Protein AF-A0A4D9DJU9-F1 (afdb_monomer)

Solvent-accessible surface area (backbone atoms only — not comparable to full-atom values): 11205 Å² total; per-residue (Å²): 142,85,92,83,80,82,88,59,65,76,76,68,32,67,35,43,52,50,15,54,50,28,48,55,46,19,74,72,62,80,59,44,66,71,37,47,52,51,16,52,54,25,29,60,75,48,75,50,74,43,65,67,55,16,52,48,27,45,71,71,69,39,53,67,63,12,46,53,27,22,52,50,34,30,68,77,34,71,91,49,64,74,40,51,54,60,42,51,54,50,50,52,50,60,63,47,47,68,60,39,50,82,40,51,53,78,50,52,68,70,59,45,51,53,58,43,68,66,64,53,74,78,76,47,48,49,48,61,71,52,64,28,56,50,99,85,69,47,73,46,71,43,43,85,45,58,77,84,74,60,62,93,73,89,61,82,53,55,40,74,73,65,43,79,57,40,73,52,78,60,99,46,91,65,63,48,52,30,31,31,36,32,47,86,69,81,77,54,42,83,43,75,99

Mean predicted aligned error: 10.21 Å

Structure (mmCIF, N/CA/C/O backbone):
data_AF-A0A4D9DJU9-F1
#
_entry.id   AF-A0A4D9DJU9-F1
#
loop_
_atom_site.group_PDB
_atom_site.id
_atom_site.type_symbol
_atom_site.label_atom_id
_atom_site.label_alt_id
_atom_site.label_comp_id
_atom_site.label_asym_id
_atom_site.label_entity_id
_atom_site.label_seq_id
_atom_site.pdbx_PDB_ins_code
_atom_site.Cartn_x
_atom_site.Cartn_y
_atom_site.Cartn_z
_atom_site.occupancy
_atom_site.B_iso_or_equiv
_atom_site.auth_seq_id
_atom_site.auth_comp_id
_atom_site.auth_asym_id
_atom_site.auth_atom_id
_atom_site.pdbx_PDB_model_num
ATOM 1 N N . MET A 1 1 ? 22.873 2.135 -49.136 1.00 37.53 1 MET A N 1
ATOM 2 C CA . MET A 1 1 ? 23.025 0.723 -48.731 1.00 37.53 1 MET A CA 1
ATOM 3 C C . MET A 1 1 ? 24.261 0.680 -47.846 1.00 37.53 1 MET A C 1
ATOM 5 O O . MET A 1 1 ? 25.333 0.907 -48.374 1.00 37.53 1 MET A O 1
ATOM 9 N N . ALA A 1 2 ? 24.211 0.558 -46.527 1.00 40.44 2 ALA A N 1
ATOM 10 C CA . ALA A 1 2 ? 23.128 0.350 -45.576 1.00 40.44 2 ALA A CA 1
ATOM 11 C C . ALA A 1 2 ? 23.662 0.790 -44.194 1.00 40.44 2 ALA A C 1
ATOM 13 O O . ALA A 1 2 ? 24.740 0.343 -43.833 1.00 40.44 2 ALA A O 1
ATOM 14 N N . GLU A 1 3 ? 22.933 1.632 -43.459 1.00 35.56 3 GLU A N 1
ATOM 15 C CA . GLU A 1 3 ? 23.081 1.838 -42.003 1.00 35.56 3 GLU A CA 1
ATOM 16 C C . GLU A 1 3 ? 21.719 2.289 -41.445 1.00 35.56 3 GLU A C 1
ATOM 18 O O . GLU A 1 3 ? 21.518 3.407 -40.991 1.00 35.56 3 GLU A O 1
ATOM 23 N N . GLU A 1 4 ? 20.730 1.406 -41.549 1.00 39.34 4 GLU A N 1
ATOM 24 C CA . GLU A 1 4 ? 19.504 1.450 -40.748 1.00 39.34 4 GLU A CA 1
ATOM 25 C C . GLU A 1 4 ? 19.334 0.033 -40.200 1.00 39.34 4 GLU A C 1
ATOM 27 O O . GLU A 1 4 ? 18.974 -0.878 -40.946 1.00 39.34 4 GLU A O 1
ATOM 32 N N . GLY A 1 5 ? 19.687 -0.203 -38.932 1.00 38.66 5 GLY A N 1
ATOM 33 C CA . GLY A 1 5 ? 19.653 -1.569 -38.399 1.00 38.66 5 GLY A CA 1
ATOM 34 C C . GLY A 1 5 ? 19.785 -1.763 -36.890 1.00 38.66 5 GLY A C 1
ATOM 35 O O . GLY A 1 5 ? 19.352 -2.800 -36.406 1.00 38.66 5 GLY A O 1
ATOM 36 N N . GLU A 1 6 ? 20.296 -0.806 -36.111 1.00 38.06 6 GLU A N 1
ATOM 37 C CA . GLU A 1 6 ? 20.569 -1.054 -34.676 1.00 38.06 6 GLU A CA 1
ATOM 38 C C . GLU A 1 6 ? 19.516 -0.513 -33.693 1.00 38.06 6 GLU A C 1
ATOM 40 O O . GLU A 1 6 ? 19.646 -0.677 -32.483 1.00 38.06 6 GLU A O 1
ATOM 45 N N . GLY A 1 7 ? 18.418 0.075 -34.173 1.00 41.53 7 GLY A N 1
ATOM 46 C CA . GLY A 1 7 ? 17.424 0.716 -33.299 1.00 41.53 7 GLY A CA 1
ATOM 47 C C . GLY A 1 7 ? 16.404 -0.209 -32.619 1.00 41.53 7 GLY A C 1
ATOM 48 O O . GLY A 1 7 ? 15.686 0.248 -31.734 1.00 41.53 7 GLY A O 1
ATOM 49 N N . ASN A 1 8 ? 16.290 -1.487 -33.014 1.00 42.00 8 ASN A N 1
ATOM 50 C CA . ASN A 1 8 ? 15.105 -2.304 -32.684 1.00 42.00 8 ASN A CA 1
ATOM 51 C C . ASN A 1 8 ? 15.375 -3.569 -31.841 1.00 42.00 8 ASN A C 1
ATOM 53 O O . ASN A 1 8 ? 14.443 -4.294 -31.491 1.00 42.00 8 ASN A O 1
ATOM 57 N N . HIS A 1 9 ? 16.630 -3.848 -31.478 1.00 49.00 9 HIS A N 1
ATOM 58 C CA . HIS A 1 9 ? 16.991 -5.099 -30.795 1.00 49.00 9 HIS A CA 1
ATOM 59 C C . HIS A 1 9 ? 16.595 -5.151 -29.308 1.00 49.00 9 HIS A C 1
ATOM 61 O O . HIS A 1 9 ? 16.364 -6.237 -28.779 1.00 49.00 9 HIS A O 1
ATOM 67 N N . HIS A 1 10 ? 16.431 -4.006 -28.636 1.00 51.56 10 HIS A N 1
ATOM 68 C CA . HIS A 1 10 ? 16.041 -3.981 -27.219 1.00 51.56 10 HIS A CA 1
ATOM 69 C C . HIS A 1 10 ? 14.555 -4.305 -26.980 1.00 51.56 10 HIS A C 1
ATOM 71 O O . HIS A 1 10 ? 14.216 -4.931 -25.974 1.00 51.56 10 HIS A O 1
ATOM 77 N N . LEU A 1 11 ? 13.660 -3.937 -27.905 1.00 53.62 11 LEU A N 1
ATOM 78 C CA . LEU A 1 11 ? 12.219 -4.216 -27.789 1.00 53.62 11 LEU A CA 1
ATOM 79 C C . LEU A 1 11 ? 11.871 -5.674 -28.121 1.00 53.62 11 LEU A C 1
ATOM 81 O O . LEU A 1 11 ? 10.909 -6.213 -27.579 1.00 53.62 11 LEU A O 1
ATOM 85 N N . ALA A 1 12 ? 12.676 -6.323 -28.966 1.00 61.19 12 ALA A N 1
ATOM 86 C CA . ALA A 1 12 ? 12.512 -7.720 -29.365 1.00 61.19 12 ALA A CA 1
ATOM 87 C C . ALA A 1 12 ? 13.233 -8.717 -28.437 1.00 61.19 12 ALA A C 1
ATOM 89 O O . ALA A 1 12 ? 13.327 -9.899 -28.768 1.00 61.19 12 ALA A O 1
ATOM 90 N N . ASN A 1 13 ? 13.749 -8.271 -27.286 1.00 77.00 13 ASN A N 1
ATOM 91 C CA . ASN A 1 13 ? 14.334 -9.172 -26.299 1.00 77.00 13 ASN A CA 1
ATOM 92 C C . ASN A 1 13 ? 13.236 -10.122 -25.763 1.00 77.00 13 ASN A C 1
ATOM 94 O O . ASN A 1 13 ? 12.259 -9.636 -25.180 1.00 77.00 13 ASN A O 1
ATOM 98 N N . PRO A 1 14 ? 13.377 -11.456 -25.906 1.00 82.19 14 PRO A N 1
ATOM 99 C CA . PRO A 1 14 ? 12.398 -12.421 -25.404 1.00 82.19 14 PRO A CA 1
ATOM 100 C C . PRO A 1 14 ? 12.050 -12.228 -23.922 1.00 82.19 14 PRO A C 1
ATOM 102 O O . PRO A 1 14 ? 10.900 -12.422 -23.531 1.00 82.19 14 PRO A O 1
ATOM 105 N N . ALA A 1 15 ? 13.011 -11.779 -23.110 1.00 83.44 15 ALA A N 1
ATOM 106 C CA . ALA A 1 15 ? 12.805 -11.506 -21.692 1.00 83.44 15 ALA A CA 1
ATOM 107 C C . ALA A 1 15 ? 11.887 -10.288 -21.445 1.00 83.44 15 ALA A C 1
ATOM 109 O O . ALA A 1 15 ? 11.049 -10.330 -20.547 1.00 83.44 15 ALA A O 1
ATOM 110 N N . ASN A 1 16 ? 11.949 -9.250 -22.292 1.00 83.06 16 ASN A N 1
ATOM 111 C CA . ASN A 1 16 ? 11.027 -8.105 -22.228 1.00 83.06 16 ASN A CA 1
ATOM 112 C C . ASN A 1 16 ? 9.596 -8.510 -22.601 1.00 83.06 16 ASN A C 1
ATOM 114 O O . ASN A 1 16 ? 8.637 -8.113 -21.939 1.00 83.06 16 ASN A O 1
ATOM 118 N N . ILE A 1 17 ? 9.446 -9.329 -23.645 1.00 87.00 17 ILE A N 1
ATOM 119 C CA . ILE A 1 17 ? 8.138 -9.847 -24.070 1.00 87.00 17 ILE A CA 1
ATOM 120 C C . ILE A 1 17 ? 7.534 -10.714 -22.960 1.00 87.00 17 ILE A C 1
ATOM 122 O O . ILE A 1 17 ? 6.357 -10.563 -22.627 1.00 87.00 17 ILE A O 1
ATOM 126 N N . LEU A 1 18 ? 8.349 -11.575 -22.345 1.00 88.94 18 LEU A N 1
ATOM 127 C CA . LEU A 1 18 ? 7.937 -12.420 -21.230 1.00 88.94 18 LEU A CA 1
ATOM 128 C C . LEU A 1 18 ? 7.528 -11.594 -19.998 1.00 88.94 18 LEU A C 1
ATOM 130 O O . LEU A 1 18 ? 6.483 -11.863 -19.407 1.00 88.94 18 LEU A O 1
ATOM 134 N N . GLY A 1 19 ? 8.289 -10.553 -19.648 1.00 88.62 19 GLY A N 1
ATOM 135 C CA . GLY A 1 19 ? 7.938 -9.624 -18.569 1.00 88.62 19 GLY A CA 1
ATOM 136 C C . GLY A 1 19 ? 6.602 -8.915 -18.812 1.00 88.62 19 GLY A C 1
ATOM 137 O O . GLY A 1 19 ? 5.745 -8.883 -17.926 1.00 88.62 19 GLY A O 1
ATOM 138 N N . ASN A 1 20 ? 6.371 -8.425 -20.035 1.00 88.81 20 ASN A N 1
ATOM 139 C CA . ASN A 1 20 ? 5.106 -7.790 -20.424 1.00 88.81 20 ASN A CA 1
ATOM 140 C C . ASN A 1 20 ? 3.922 -8.770 -20.342 1.00 88.81 20 ASN A C 1
ATOM 142 O O . ASN A 1 20 ? 2.819 -8.390 -19.928 1.00 88.81 20 ASN A O 1
ATOM 146 N N . ALA A 1 21 ? 4.143 -10.034 -20.720 1.00 91.19 21 ALA A N 1
ATOM 147 C CA . ALA A 1 21 ? 3.138 -11.086 -20.631 1.00 91.19 21 ALA A CA 1
ATOM 148 C C . ALA A 1 21 ? 2.777 -11.395 -19.169 1.00 91.19 21 ALA A C 1
ATOM 150 O O . ALA A 1 21 ? 1.593 -11.404 -18.827 1.00 91.19 21 ALA A O 1
ATOM 151 N N . TYR A 1 22 ? 3.773 -11.560 -18.289 1.00 91.38 22 TYR A N 1
ATOM 152 C CA . TYR A 1 22 ? 3.534 -11.759 -16.857 1.00 91.38 22 TYR A CA 1
ATOM 153 C C . TYR A 1 22 ? 2.845 -10.561 -16.208 1.00 91.38 22 TYR A C 1
ATOM 155 O O . TYR A 1 22 ? 1.927 -10.751 -15.419 1.00 91.38 22 TYR A O 1
ATOM 163 N N . LEU A 1 23 ? 3.210 -9.331 -16.576 1.00 89.31 23 LEU A N 1
ATOM 164 C CA . LEU A 1 23 ? 2.542 -8.136 -16.061 1.00 89.31 23 LEU A CA 1
ATOM 165 C C . LEU A 1 23 ? 1.061 -8.088 -16.468 1.00 89.31 23 LEU A C 1
ATOM 167 O O . LEU A 1 23 ? 0.188 -7.784 -15.654 1.00 89.31 23 LEU A O 1
ATOM 171 N N . SER A 1 24 ? 0.768 -8.430 -17.723 1.00 90.00 24 SER A N 1
ATOM 172 C CA . SER A 1 24 ? -0.610 -8.526 -18.216 1.00 90.00 24 SER A CA 1
ATOM 173 C C . SER A 1 24 ? -1.390 -9.618 -17.481 1.00 90.00 24 SER A C 1
ATOM 175 O O . SER A 1 24 ? -2.552 -9.422 -17.128 1.00 90.00 24 SER A O 1
ATOM 177 N N . LEU A 1 25 ? -0.750 -10.761 -17.216 1.00 91.69 25 LEU A N 1
ATOM 178 C CA . LEU A 1 25 ? -1.342 -11.848 -16.442 1.00 91.69 25 LEU A CA 1
ATOM 179 C C . LEU A 1 25 ? -1.624 -11.407 -15.000 1.00 91.69 25 LEU A C 1
ATOM 181 O O . LEU A 1 25 ? -2.746 -11.568 -14.534 1.00 91.69 25 LEU A O 1
ATOM 185 N N . PHE A 1 26 ? -0.655 -10.772 -14.337 1.00 89.94 26 PHE A N 1
ATOM 186 C CA . PHE A 1 26 ? -0.767 -10.253 -12.975 1.00 89.94 26 PHE A CA 1
ATOM 187 C C . PHE A 1 26 ? -2.012 -9.379 -12.798 1.00 89.94 26 PHE A C 1
ATOM 189 O O . PHE A 1 26 ? -2.829 -9.637 -11.910 1.00 89.94 26 PHE A O 1
ATOM 196 N N . PHE A 1 27 ? -2.213 -8.392 -13.676 1.00 88.00 27 PHE A N 1
ATOM 197 C CA . PHE A 1 27 ? -3.376 -7.511 -13.582 1.00 88.00 27 PHE A CA 1
ATOM 198 C C . PHE A 1 27 ? -4.705 -8.208 -13.904 1.00 88.00 27 PHE A C 1
ATOM 200 O O . PHE A 1 27 ? -5.731 -7.783 -13.376 1.00 88.00 27 PHE A O 1
ATOM 207 N N . ASN A 1 28 ? -4.694 -9.291 -14.687 1.00 89.88 28 ASN A N 1
ATOM 208 C CA . ASN A 1 28 ? -5.897 -10.046 -15.052 1.00 89.88 28 ASN A CA 1
ATOM 209 C C . ASN A 1 28 ? -6.257 -11.180 -14.074 1.00 89.88 28 ASN A C 1
ATOM 211 O O . ASN A 1 28 ? -7.414 -11.592 -14.034 1.00 89.88 28 ASN A O 1
ATOM 215 N N . THR A 1 29 ? -5.316 -11.689 -13.272 1.00 88.88 29 THR A N 1
ATOM 216 C CA . THR A 1 29 ? -5.534 -12.849 -12.383 1.00 88.88 29 THR A CA 1
ATOM 217 C C . THR A 1 29 ? -5.514 -12.481 -10.899 1.00 88.88 29 THR A C 1
ATOM 219 O O . THR A 1 29 ? -4.943 -13.202 -10.080 1.00 88.88 29 THR A O 1
ATOM 222 N N . GLY A 1 30 ? -6.102 -11.337 -10.542 1.00 82.19 30 GLY A N 1
ATOM 223 C CA . GLY A 1 30 ? -6.247 -10.920 -9.142 1.00 82.19 30 GLY A CA 1
ATOM 224 C C . GLY A 1 30 ? -4.940 -10.514 -8.455 1.00 82.19 30 GLY A C 1
ATOM 225 O O . GLY A 1 30 ? -4.843 -10.621 -7.238 1.00 82.19 30 GLY A O 1
ATOM 226 N N . GLN A 1 31 ? -3.940 -10.071 -9.227 1.00 87.69 31 GLN A N 1
ATOM 227 C CA . GLN A 1 31 ? -2.699 -9.471 -8.723 1.00 87.69 31 GLN A CA 1
ATOM 228 C C . GLN A 1 31 ? -1.913 -10.376 -7.761 1.00 87.69 31 GLN A C 1
ATOM 230 O O . GLN A 1 31 ? -1.469 -9.959 -6.694 1.00 87.69 31 GLN A O 1
ATOM 235 N N . ASN A 1 32 ? -1.723 -11.637 -8.163 1.00 87.38 32 ASN A N 1
ATOM 236 C CA . ASN A 1 32 ? -0.929 -12.619 -7.426 1.00 87.38 32 ASN A CA 1
ATOM 237 C C . ASN A 1 32 ? 0.560 -12.200 -7.354 1.00 87.38 32 ASN A C 1
ATOM 239 O O . ASN A 1 32 ? 1.205 -12.144 -8.407 1.00 87.38 32 ASN A O 1
ATOM 243 N N . PRO A 1 33 ? 1.139 -12.001 -6.153 1.00 87.75 33 PRO A N 1
ATOM 244 C CA . PRO A 1 33 ? 2.533 -11.578 -5.989 1.00 87.75 33 PRO A CA 1
ATOM 245 C C . PRO A 1 33 ? 3.564 -12.511 -6.640 1.00 87.75 33 PRO A C 1
ATOM 247 O O . PRO A 1 33 ? 4.626 -12.076 -7.064 1.00 87.75 33 PRO A O 1
ATOM 250 N N . ASN A 1 34 ? 3.266 -13.805 -6.787 1.00 90.81 34 ASN A N 1
ATOM 251 C CA . ASN A 1 34 ? 4.193 -14.721 -7.459 1.00 90.81 34 ASN A CA 1
ATOM 252 C C . ASN A 1 34 ? 4.377 -14.360 -8.942 1.00 90.81 34 ASN A C 1
ATOM 254 O O . ASN A 1 34 ? 5.464 -14.525 -9.490 1.00 90.81 34 ASN A O 1
ATOM 258 N N . ILE A 1 35 ? 3.327 -13.843 -9.587 1.00 90.44 35 ILE A N 1
ATOM 259 C CA . ILE A 1 35 ? 3.359 -13.454 -11.001 1.00 90.44 35 ILE A CA 1
ATOM 260 C C . ILE A 1 35 ? 4.098 -12.122 -11.169 1.00 90.44 35 ILE A C 1
ATOM 262 O O . ILE A 1 35 ? 4.849 -11.963 -12.132 1.00 90.44 35 ILE A O 1
ATOM 266 N N . SER A 1 36 ? 3.952 -11.180 -10.227 1.00 89.56 36 SER A N 1
ATOM 267 C CA . SER A 1 36 ? 4.750 -9.948 -10.259 1.00 89.56 36 SER A CA 1
ATOM 268 C 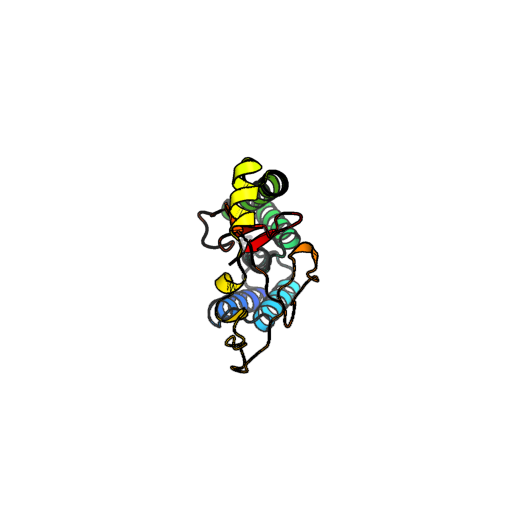C . SER A 1 36 ? 6.238 -10.244 -10.075 1.00 89.56 36 SER A C 1
ATOM 270 O O . SER A 1 36 ? 7.047 -9.732 -10.842 1.00 89.56 36 SER A O 1
ATOM 272 N N . GLN A 1 37 ? 6.611 -11.164 -9.179 1.00 91.62 37 GLN A N 1
ATOM 273 C CA . GLN A 1 37 ? 8.005 -11.605 -9.033 1.00 91.62 37 GLN A CA 1
ATOM 274 C C . GLN A 1 37 ? 8.563 -12.251 -10.313 1.00 91.62 37 GLN A C 1
ATOM 276 O O . GLN A 1 37 ? 9.715 -12.013 -10.680 1.00 91.62 37 GLN A O 1
ATOM 281 N N . GLN A 1 38 ? 7.747 -13.018 -11.043 1.00 91.69 38 GLN A N 1
ATOM 282 C CA . GLN A 1 38 ? 8.133 -13.556 -12.353 1.00 91.69 38 GLN A CA 1
ATOM 283 C C . GLN A 1 38 ? 8.350 -12.449 -13.394 1.00 91.69 38 GLN A C 1
ATOM 285 O O . GLN A 1 38 ? 9.336 -12.495 -14.133 1.00 91.69 38 GLN A O 1
ATOM 290 N N . ALA A 1 39 ? 7.478 -11.434 -13.428 1.00 90.00 39 ALA A N 1
ATOM 291 C CA . ALA A 1 39 ? 7.664 -10.260 -14.279 1.00 90.00 39 ALA A CA 1
ATOM 292 C C . ALA A 1 39 ? 8.971 -9.521 -13.941 1.00 90.00 39 ALA A C 1
ATOM 294 O O . ALA A 1 39 ? 9.767 -9.262 -14.842 1.00 90.00 39 ALA A O 1
ATOM 295 N N . LEU A 1 40 ? 9.225 -9.241 -12.656 1.00 88.31 40 LEU A N 1
ATOM 296 C CA . LEU A 1 40 ? 10.450 -8.582 -12.187 1.00 88.31 40 LEU A CA 1
ATOM 297 C C . LEU A 1 40 ? 11.707 -9.364 -12.590 1.00 88.31 40 LEU A C 1
ATOM 299 O O . LEU A 1 40 ? 12.648 -8.784 -13.128 1.00 88.31 40 LEU A O 1
ATOM 303 N N . SER A 1 41 ? 11.705 -10.687 -12.401 1.00 89.12 41 SER A N 1
ATO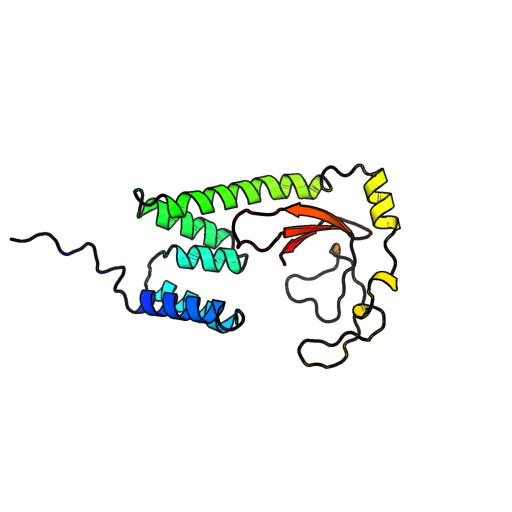M 304 C CA . SER A 1 41 ? 12.828 -11.546 -12.792 1.00 89.12 41 SER A CA 1
ATOM 305 C C . SER A 1 41 ? 13.088 -11.515 -14.303 1.00 89.12 41 SER A C 1
ATOM 307 O O . SER A 1 41 ? 14.242 -11.439 -14.726 1.00 89.12 41 SER A O 1
ATOM 309 N N . ALA A 1 42 ? 12.034 -11.523 -15.125 1.00 88.19 42 ALA A N 1
ATOM 310 C CA . ALA A 1 42 ? 12.166 -11.434 -16.577 1.00 88.19 42 ALA A CA 1
ATOM 311 C C . ALA A 1 42 ? 12.740 -10.074 -17.019 1.00 88.19 42 ALA A C 1
ATOM 313 O O . ALA A 1 42 ? 13.654 -10.032 -17.843 1.00 88.19 42 ALA A O 1
ATOM 314 N N . TYR A 1 43 ? 12.282 -8.966 -16.428 1.00 85.81 43 TYR A N 1
ATOM 315 C CA . TYR A 1 43 ? 12.845 -7.644 -16.724 1.00 85.81 43 TYR A CA 1
ATOM 316 C C . TYR A 1 43 ? 14.300 -7.503 -16.262 1.00 85.81 43 TYR A C 1
ATOM 318 O O . TYR A 1 43 ? 15.108 -6.914 -16.980 1.00 85.81 43 TYR A O 1
ATOM 326 N N . ALA A 1 44 ? 14.666 -8.094 -15.119 1.00 84.94 44 ALA A N 1
ATOM 327 C CA . ALA A 1 44 ? 16.051 -8.119 -14.653 1.00 84.94 44 ALA A CA 1
ATOM 328 C C . ALA A 1 44 ? 16.975 -8.834 -15.656 1.00 84.94 44 ALA A C 1
ATOM 330 O O . ALA A 1 44 ? 18.047 -8.327 -15.976 1.00 84.94 44 ALA A O 1
ATOM 331 N N . GLN A 1 45 ? 16.529 -9.959 -16.228 1.00 83.69 45 GLN A N 1
ATOM 332 C CA . GLN A 1 45 ? 17.273 -10.687 -17.268 1.00 83.69 45 GLN A CA 1
ATOM 333 C C . GLN A 1 45 ? 17.402 -9.894 -18.575 1.00 83.69 45 GLN A C 1
ATOM 335 O O . GLN A 1 45 ? 18.391 -10.030 -19.297 1.00 83.69 45 GLN A O 1
ATOM 340 N N . ALA A 1 46 ? 16.413 -9.056 -18.890 1.00 77.69 46 ALA A N 1
ATOM 341 C CA . ALA A 1 46 ? 16.443 -8.214 -20.077 1.00 77.69 46 ALA A CA 1
ATOM 342 C C . ALA A 1 46 ? 17.421 -7.030 -19.963 1.00 77.69 46 ALA A C 1
ATOM 344 O O . ALA A 1 46 ? 17.685 -6.384 -20.980 1.00 77.69 46 ALA A O 1
ATOM 345 N N . HIS A 1 47 ? 17.928 -6.741 -18.752 1.00 68.75 47 HIS A N 1
ATOM 346 C CA . HIS A 1 47 ? 18.774 -5.586 -18.417 1.00 68.75 47 HIS A CA 1
ATOM 347 C C . HIS A 1 47 ? 18.241 -4.258 -18.982 1.00 68.75 47 HIS A C 1
ATOM 349 O O . HIS A 1 47 ? 19.004 -3.359 -19.332 1.00 68.75 47 HIS A O 1
ATOM 355 N N . CYS A 1 48 ? 16.920 -4.143 -19.122 1.00 65.38 48 CYS A N 1
ATOM 356 C CA . CYS A 1 48 ? 16.280 -3.027 -19.796 1.00 65.38 48 CYS A CA 1
ATOM 357 C C . CYS A 1 48 ? 15.305 -2.355 -18.836 1.00 65.38 48 CYS A C 1
ATOM 359 O O . CYS A 1 48 ? 14.409 -2.998 -18.287 1.00 65.38 48 CYS A O 1
ATOM 361 N N . ALA A 1 49 ? 15.469 -1.050 -18.645 1.00 62.41 49 ALA A N 1
ATOM 362 C CA . ALA A 1 49 ? 14.492 -0.252 -17.932 1.00 62.41 49 ALA A CA 1
ATOM 363 C C . ALA A 1 49 ? 13.249 -0.096 -18.813 1.00 62.41 49 ALA A C 1
ATOM 365 O O . ALA A 1 49 ? 13.239 0.657 -19.787 1.00 62.41 49 ALA A O 1
ATOM 366 N N . VAL A 1 50 ? 12.191 -0.826 -18.479 1.00 73.62 50 VAL A N 1
ATOM 367 C CA . VAL A 1 50 ? 10.902 -0.709 -19.160 1.00 73.62 50 VAL A CA 1
ATOM 368 C C . VAL A 1 50 ? 10.018 0.216 -18.331 1.00 73.62 50 VAL A C 1
ATOM 370 O O . VAL A 1 50 ? 9.894 0.042 -17.125 1.00 73.62 50 VAL A O 1
ATOM 373 N N . PHE A 1 51 ? 9.339 1.177 -18.961 1.00 80.06 51 PHE A N 1
ATOM 374 C CA . PHE A 1 51 ? 8.346 2.029 -18.282 1.00 80.06 51 PHE A CA 1
ATOM 375 C C . PHE A 1 51 ? 7.339 1.208 -17.450 1.00 80.06 51 PHE A C 1
ATOM 377 O O . PHE A 1 51 ? 6.941 1.598 -16.356 1.00 80.06 51 PHE A O 1
ATOM 384 N N . LEU A 1 52 ? 6.972 0.031 -17.960 1.00 81.62 52 LEU A N 1
ATOM 385 C CA . LEU A 1 52 ? 6.079 -0.928 -17.315 1.00 81.62 52 LEU A CA 1
ATOM 386 C C . LEU A 1 52 ? 6.640 -1.514 -16.008 1.00 81.62 52 LEU A C 1
ATOM 388 O O . LEU A 1 52 ? 5.859 -1.798 -15.105 1.00 81.62 52 LEU A O 1
ATOM 392 N N . LEU A 1 53 ? 7.964 -1.639 -15.876 1.00 83.62 53 LEU A N 1
ATOM 393 C CA . LEU A 1 53 ? 8.624 -2.037 -14.631 1.00 83.62 53 LEU A CA 1
ATOM 394 C C . LEU A 1 53 ? 8.439 -0.963 -13.550 1.00 83.62 53 LEU A C 1
ATOM 396 O O . LEU A 1 53 ? 8.025 -1.277 -12.437 1.00 83.62 53 LEU A O 1
ATOM 400 N N . GLY A 1 54 ? 8.645 0.313 -13.896 1.00 84.12 54 GLY A N 1
ATOM 401 C CA . GLY A 1 54 ? 8.379 1.431 -12.982 1.00 84.12 54 GLY A CA 1
ATOM 402 C C . GLY A 1 54 ? 6.909 1.497 -12.550 1.00 84.12 54 GLY A C 1
ATOM 403 O O . GLY A 1 54 ? 6.606 1.729 -11.382 1.00 84.12 54 GLY A O 1
ATOM 404 N N . GLN A 1 55 ? 5.980 1.200 -13.467 1.00 83.19 55 GLN A N 1
ATOM 405 C CA . GLN A 1 55 ? 4.552 1.096 -13.145 1.00 83.19 55 GLN A CA 1
ATOM 406 C C . GLN A 1 55 ? 4.239 -0.069 -12.191 1.00 83.19 55 GLN A C 1
ATOM 408 O O . GLN A 1 55 ? 3.375 0.086 -11.328 1.00 83.19 55 GLN A O 1
ATOM 413 N N . L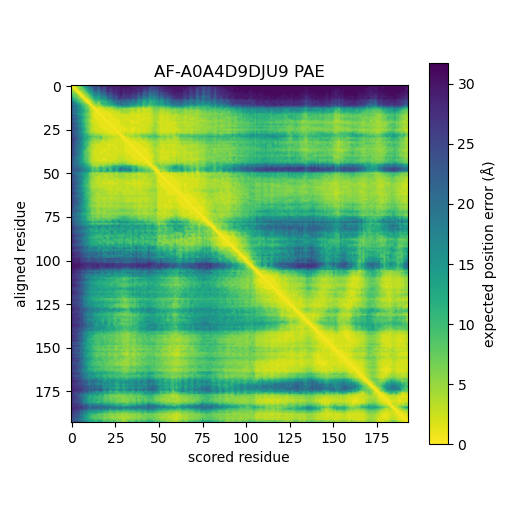EU A 1 56 ? 4.922 -1.212 -12.326 1.00 86.25 56 LEU A N 1
ATOM 414 C CA . LEU A 1 56 ? 4.770 -2.347 -11.412 1.00 86.25 56 LEU A CA 1
ATOM 415 C C . LEU A 1 56 ? 5.284 -2.001 -10.008 1.00 86.25 56 LEU A C 1
ATOM 417 O O . LEU A 1 56 ? 4.557 -2.191 -9.040 1.00 86.25 56 LEU A O 1
ATOM 421 N N . HIS A 1 57 ? 6.476 -1.408 -9.899 1.00 87.50 57 HIS A N 1
ATOM 422 C CA . HIS A 1 57 ? 7.017 -0.955 -8.614 1.00 87.50 57 HIS A CA 1
ATOM 423 C C . HIS A 1 57 ? 6.117 0.083 -7.937 1.00 87.50 57 HIS A C 1
ATOM 425 O O . HIS A 1 57 ? 5.833 -0.032 -6.749 1.00 87.50 57 HIS A O 1
ATOM 431 N N . LYS A 1 58 ? 5.580 1.042 -8.704 1.00 84.69 58 LYS A N 1
ATOM 432 C CA . LYS A 1 58 ? 4.590 2.009 -8.208 1.00 84.69 58 LYS A CA 1
ATOM 433 C C . LYS A 1 58 ? 3.336 1.313 -7.667 1.00 84.69 58 LYS A C 1
ATOM 435 O O . LYS A 1 58 ? 2.778 1.766 -6.673 1.00 84.69 58 LYS A O 1
ATOM 440 N N . TYR A 1 59 ? 2.877 0.244 -8.319 1.00 84.88 59 TYR A N 1
ATOM 441 C CA . TYR A 1 59 ? 1.718 -0.527 -7.869 1.00 84.88 59 TYR A CA 1
ATOM 442 C C . TYR A 1 59 ? 1.998 -1.318 -6.582 1.00 84.88 59 TYR A C 1
ATOM 444 O O . TYR A 1 59 ? 1.124 -1.409 -5.727 1.00 84.88 59 TYR A O 1
ATOM 452 N N . GLU A 1 60 ? 3.205 -1.866 -6.433 1.00 86.31 60 GLU A N 1
ATOM 453 C CA . GLU A 1 60 ? 3.648 -2.599 -5.237 1.00 86.31 60 GLU A CA 1
ATOM 454 C C . GLU A 1 60 ? 4.143 -1.687 -4.100 1.00 86.31 60 GLU A C 1
ATOM 456 O O . GLU A 1 60 ? 4.719 -2.178 -3.137 1.00 86.31 60 GLU A O 1
ATOM 461 N N . GLU A 1 61 ? 3.935 -0.369 -4.206 1.00 85.81 61 GLU A N 1
ATOM 462 C CA . GLU A 1 61 ? 4.387 0.632 -3.225 1.00 85.81 61 GLU A CA 1
ATOM 463 C C . GLU A 1 61 ? 5.923 0.683 -3.037 1.00 85.81 61 GLU A C 1
ATOM 465 O O . GLU A 1 61 ? 6.434 1.260 -2.077 1.00 85.81 61 GLU A O 1
ATOM 470 N N . ASN A 1 62 ? 6.677 0.162 -4.011 1.00 87.00 62 ASN A N 1
ATOM 471 C CA . ASN A 1 62 ? 8.136 0.257 -4.120 1.00 87.00 62 ASN A CA 1
ATOM 472 C C . ASN A 1 62 ? 8.514 1.561 -4.839 1.00 87.00 62 ASN A C 1
ATOM 474 O O . ASN A 1 62 ? 8.904 1.595 -6.008 1.00 87.00 62 ASN A O 1
ATOM 478 N N . TYR A 1 63 ? 8.273 2.683 -4.167 1.00 84.69 63 TYR A N 1
ATOM 479 C CA . TYR A 1 63 ? 8.297 3.993 -4.814 1.00 84.69 63 TYR A CA 1
ATOM 480 C C . TYR A 1 63 ? 9.699 4.479 -5.210 1.00 84.69 63 TYR A C 1
ATOM 482 O O . TYR A 1 63 ? 9.817 5.231 -6.179 1.00 84.69 63 TYR A O 1
ATOM 490 N N . THR A 1 64 ? 10.748 4.040 -4.512 1.00 85.38 64 THR A N 1
ATOM 491 C CA . THR A 1 64 ? 12.142 4.371 -4.850 1.00 85.38 64 THR A CA 1
ATOM 492 C C . THR A 1 64 ? 12.512 3.776 -6.206 1.00 85.38 64 THR A C 1
ATOM 494 O O . THR A 1 64 ? 12.896 4.498 -7.125 1.00 85.38 64 THR A O 1
ATOM 497 N N . GLU A 1 65 ? 12.282 2.476 -6.369 1.00 86.62 65 GLU A N 1
ATOM 498 C CA . GLU A 1 65 ? 12.544 1.722 -7.592 1.00 86.62 65 GLU A CA 1
ATOM 499 C C . GLU A 1 65 ? 11.671 2.226 -8.749 1.00 86.62 65 GLU A C 1
ATOM 501 O O . GLU A 1 65 ? 12.118 2.311 -9.895 1.00 86.62 65 GLU A O 1
ATOM 506 N N . ALA A 1 66 ? 10.428 2.627 -8.458 1.00 86.62 66 ALA A N 1
ATOM 507 C CA . ALA A 1 66 ? 9.552 3.247 -9.445 1.00 86.62 66 ALA A CA 1
ATOM 508 C C . ALA A 1 66 ? 10.126 4.570 -9.980 1.00 86.62 66 ALA A C 1
ATOM 510 O O . ALA A 1 66 ? 10.159 4.782 -11.195 1.00 86.62 66 ALA A O 1
ATOM 511 N N . LEU A 1 67 ? 10.595 5.452 -9.087 1.00 84.06 67 LEU A N 1
ATOM 512 C CA . LEU A 1 67 ? 11.187 6.742 -9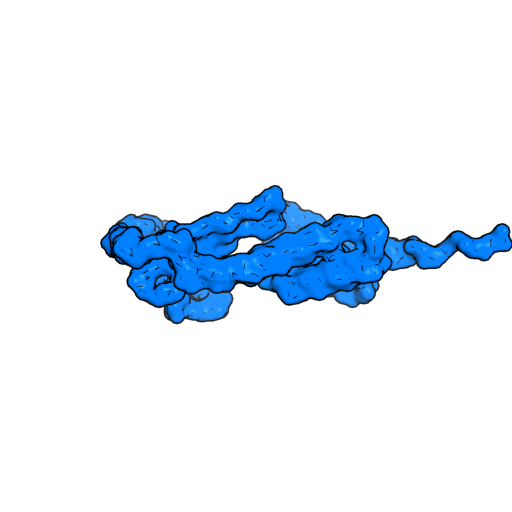.454 1.00 84.06 67 LEU A CA 1
ATOM 513 C C . LEU A 1 67 ? 12.467 6.570 -10.270 1.00 84.06 67 LEU A C 1
ATOM 515 O O . LEU A 1 67 ? 12.617 7.225 -11.305 1.00 84.06 67 LEU A O 1
ATOM 519 N N . GLU A 1 68 ? 13.358 5.678 -9.838 1.00 84.19 68 GLU A N 1
ATOM 520 C CA . GLU A 1 68 ? 14.585 5.351 -10.568 1.00 84.19 68 GLU A CA 1
ATOM 521 C C . GLU A 1 68 ? 14.268 4.804 -11.964 1.00 84.19 68 GLU A C 1
ATOM 523 O O . GLU A 1 68 ? 14.844 5.259 -12.956 1.00 84.19 68 GLU A O 1
ATOM 528 N N . GLY A 1 69 ? 13.284 3.904 -12.065 1.00 82.19 69 GLY A N 1
ATOM 529 C CA . GLY A 1 69 ? 12.815 3.361 -13.335 1.00 82.19 69 GLY A CA 1
ATOM 530 C C . GLY A 1 69 ? 12.277 4.439 -14.280 1.00 82.19 69 GLY A C 1
ATOM 531 O O . GLY A 1 69 ? 12.666 4.487 -15.450 1.00 82.19 69 GLY A O 1
ATOM 532 N N . PHE A 1 70 ? 11.422 5.344 -13.791 1.00 83.25 70 PHE A N 1
ATOM 533 C CA . PHE A 1 70 ? 10.898 6.440 -14.613 1.00 83.25 70 PHE A CA 1
ATOM 534 C C . PHE A 1 70 ? 11.991 7.414 -15.055 1.00 83.25 70 PHE A C 1
ATOM 536 O O . PHE A 1 70 ? 12.021 7.795 -16.227 1.00 83.25 70 PHE A O 1
ATOM 543 N N . PHE A 1 71 ? 12.912 7.771 -14.156 1.00 82.25 71 PHE A N 1
ATOM 544 C CA . PHE A 1 71 ? 14.041 8.646 -14.466 1.00 82.25 71 PHE A CA 1
ATOM 545 C C . PHE A 1 71 ? 14.959 8.036 -15.532 1.00 82.25 71 PHE A C 1
ATOM 547 O O . PHE A 1 71 ? 15.353 8.713 -16.488 1.00 82.25 71 PHE A O 1
ATOM 554 N N . HIS A 1 72 ? 15.263 6.744 -15.406 1.00 81.38 72 HIS A N 1
ATOM 555 C CA . HIS A 1 72 ? 16.107 6.037 -16.358 1.00 81.38 72 HIS A CA 1
ATOM 556 C C . HIS A 1 72 ? 15.463 5.994 -17.753 1.00 81.38 72 HIS A C 1
ATOM 558 O O . HIS A 1 72 ? 16.101 6.356 -18.741 1.00 81.38 72 HIS A O 1
ATOM 564 N N . VAL A 1 73 ? 14.173 5.649 -17.846 1.00 82.06 73 VAL A N 1
ATOM 565 C CA . VAL A 1 73 ? 13.434 5.642 -19.123 1.00 82.06 73 VAL A CA 1
ATOM 566 C C . VAL A 1 73 ? 13.347 7.043 -19.734 1.00 82.06 73 VAL A C 1
ATOM 568 O O . VAL A 1 73 ? 13.519 7.197 -20.943 1.00 82.06 73 VAL A O 1
ATOM 571 N N . ALA A 1 74 ? 13.106 8.073 -18.917 1.00 81.25 74 ALA A N 1
ATOM 572 C CA . ALA A 1 74 ? 13.065 9.459 -19.381 1.00 81.25 74 ALA A CA 1
ATOM 573 C C . ALA A 1 74 ? 14.421 9.935 -19.932 1.00 81.25 74 ALA A C 1
ATOM 575 O O . ALA A 1 74 ? 14.445 10.720 -20.881 1.00 81.25 74 ALA A O 1
ATOM 576 N N . SER A 1 75 ? 15.527 9.440 -19.365 1.00 80.88 75 SER A N 1
ATOM 577 C CA . SER A 1 75 ? 16.893 9.741 -19.812 1.00 80.88 75 SER A CA 1
ATOM 578 C C . SER A 1 75 ? 17.244 9.028 -21.122 1.00 80.88 75 SER A C 1
ATOM 580 O O . SER A 1 75 ? 17.834 9.640 -22.009 1.00 80.88 75 SER A O 1
ATOM 582 N N . LEU A 1 76 ? 16.839 7.761 -21.273 1.00 80.56 76 LEU A N 1
ATOM 583 C CA . LEU A 1 76 ? 17.053 6.982 -22.500 1.00 80.56 76 LEU A CA 1
ATOM 584 C C . LEU A 1 76 ? 16.176 7.446 -23.670 1.00 80.56 76 LEU A C 1
ATOM 586 O O . LEU A 1 76 ? 16.599 7.389 -24.824 1.00 80.56 76 LEU A O 1
ATOM 590 N N . HIS A 1 77 ? 14.962 7.928 -23.388 1.00 77.31 77 HIS A N 1
ATOM 591 C CA . HIS A 1 77 ? 14.014 8.372 -24.410 1.00 77.31 77 HIS A CA 1
ATOM 592 C C . HIS A 1 77 ? 13.528 9.812 -24.167 1.00 77.31 77 HIS A C 1
ATOM 594 O O . HIS A 1 77 ? 12.353 10.025 -23.851 1.00 77.31 77 HIS A O 1
ATOM 600 N N . PRO A 1 78 ? 14.373 10.839 -24.396 1.00 74.75 78 PRO A N 1
ATOM 601 C CA . PRO A 1 78 ? 14.005 12.240 -24.165 1.00 74.75 78 PRO A CA 1
ATOM 602 C C . PRO A 1 78 ? 12.807 12.711 -25.005 1.00 74.75 78 PRO A C 1
ATOM 604 O O . PRO A 1 78 ? 12.015 13.547 -24.562 1.00 74.75 78 PRO A O 1
ATOM 607 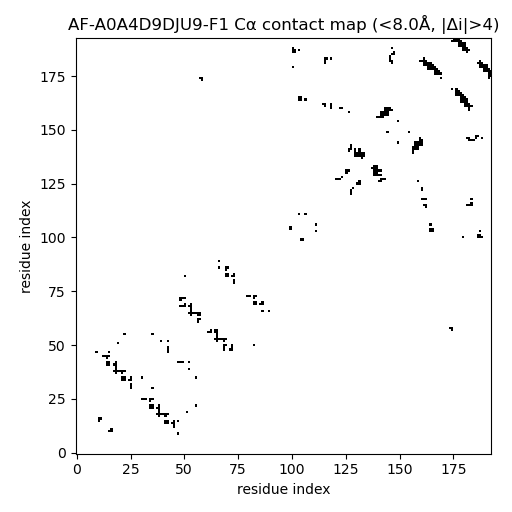N N . ALA A 1 79 ? 12.621 12.142 -26.198 1.00 76.81 79 ALA A N 1
ATOM 608 C CA . ALA A 1 79 ? 11.485 12.441 -27.070 1.00 76.81 79 ALA A CA 1
ATOM 609 C C . ALA A 1 79 ? 10.156 11.831 -26.583 1.00 76.81 79 ALA A C 1
ATOM 611 O O . ALA A 1 79 ? 9.099 12.213 -27.080 1.00 76.81 79 ALA A O 1
ATOM 612 N N . TRP A 1 80 ? 10.176 10.916 -25.604 1.00 74.31 80 TRP A N 1
ATOM 613 C CA . TRP A 1 80 ? 8.974 10.310 -25.037 1.00 74.31 80 TRP A CA 1
ATOM 614 C C . TRP A 1 80 ? 8.540 11.080 -23.776 1.00 74.31 80 TRP A C 1
ATOM 616 O O . TRP A 1 80 ? 9.201 10.995 -22.743 1.00 74.31 80 TRP A O 1
ATOM 626 N N . PRO A 1 81 ? 7.439 11.857 -23.810 1.00 66.50 81 PRO A N 1
ATOM 627 C CA . PRO A 1 81 ? 7.009 12.664 -22.662 1.00 66.50 81 PRO A CA 1
ATOM 628 C C . PRO A 1 81 ? 6.309 11.855 -21.563 1.00 66.50 81 PRO A C 1
ATOM 630 O O . PRO A 1 81 ? 6.266 12.287 -20.414 1.00 66.50 81 PRO A O 1
ATOM 633 N N . LYS A 1 82 ? 5.783 10.675 -21.906 1.00 69.56 82 LYS A N 1
ATOM 634 C CA . LYS A 1 82 ? 4.991 9.812 -21.022 1.00 69.56 82 LYS A CA 1
ATOM 635 C C . LYS A 1 82 ? 5.683 9.388 -19.714 1.00 69.56 82 LYS A C 1
ATOM 637 O O . LYS A 1 82 ? 4.973 9.337 -18.723 1.00 69.56 82 LYS A O 1
ATOM 642 N N . PRO A 1 83 ? 7.001 9.111 -19.643 1.00 66.06 83 PRO A N 1
ATOM 643 C CA . PRO A 1 83 ? 7.680 8.819 -18.373 1.00 66.06 83 PRO A CA 1
ATOM 644 C C . PRO A 1 83 ? 7.868 10.036 -17.450 1.00 66.06 83 PRO A C 1
ATOM 646 O O . PRO A 1 83 ? 7.985 9.859 -16.241 1.00 66.06 83 PRO A O 1
ATOM 649 N N . ARG A 1 84 ? 7.862 11.271 -17.978 1.00 66.75 84 ARG A N 1
ATOM 650 C CA . ARG A 1 84 ? 8.113 12.483 -17.172 1.00 66.75 84 ARG A CA 1
ATOM 651 C C . ARG A 1 84 ? 6.931 12.876 -16.290 1.00 66.75 84 ARG A C 1
ATOM 653 O O . ARG A 1 84 ? 7.135 13.343 -15.174 1.00 66.75 84 ARG A O 1
ATOM 660 N N . GLN A 1 85 ? 5.707 12.675 -16.778 1.00 70.94 85 GLN A N 1
ATOM 661 C CA . GLN A 1 85 ? 4.493 13.018 -16.032 1.00 70.94 85 GLN A CA 1
ATOM 662 C C . GLN A 1 85 ? 4.319 12.160 -14.762 1.00 70.94 85 GLN A C 1
ATOM 664 O O . GLN A 1 85 ? 4.206 12.754 -13.693 1.00 70.94 85 GLN A O 1
ATOM 669 N N . PRO A 1 86 ? 4.400 10.813 -14.810 1.00 67.88 86 PRO A N 1
ATOM 670 C CA . PRO A 1 86 ? 4.318 9.972 -13.616 1.00 67.88 86 PRO A CA 1
ATOM 671 C C . PRO A 1 86 ? 5.443 10.234 -12.617 1.00 67.88 86 PRO A C 1
ATOM 673 O O . PRO A 1 86 ? 5.204 10.183 -11.416 1.00 67.88 86 PRO A O 1
ATOM 676 N N . GLN A 1 87 ? 6.654 10.551 -13.092 1.00 70.50 87 GLN A N 1
ATOM 677 C CA . GLN A 1 87 ? 7.775 10.908 -12.222 1.00 70.50 87 GLN A CA 1
ATOM 678 C C . GLN A 1 87 ? 7.481 12.189 -11.429 1.00 70.50 87 GLN A C 1
ATOM 680 O O . GLN A 1 87 ? 7.626 12.197 -10.209 1.00 70.50 87 GLN A O 1
ATOM 685 N N . GLN A 1 88 ? 7.056 13.259 -12.111 1.00 72.12 88 GLN A N 1
ATOM 686 C CA . GLN A 1 88 ? 6.720 14.527 -11.458 1.00 72.12 88 GLN A CA 1
ATOM 687 C C . GLN A 1 88 ? 5.526 14.372 -10.519 1.00 72.12 88 GLN A C 1
ATOM 689 O O . GLN A 1 88 ? 5.611 14.778 -9.372 1.00 72.12 88 GLN A O 1
ATOM 694 N N . GLN A 1 89 ? 4.465 13.692 -10.952 1.00 73.75 89 GLN A N 1
ATOM 695 C CA . GLN A 1 89 ? 3.296 13.437 -10.109 1.00 73.75 89 GLN A CA 1
ATOM 696 C C . GLN A 1 89 ? 3.639 12.618 -8.864 1.00 73.75 89 GLN A C 1
ATOM 698 O O . GLN A 1 89 ? 3.127 12.903 -7.781 1.00 73.75 89 GLN A O 1
ATOM 703 N N . LEU A 1 90 ? 4.505 11.608 -9.000 1.00 72.00 90 LEU A N 1
ATOM 704 C CA . LEU A 1 90 ? 4.937 10.816 -7.861 1.00 72.00 90 LEU A CA 1
ATOM 705 C C . LEU A 1 90 ? 5.749 11.691 -6.900 1.00 72.00 90 LEU A C 1
ATOM 707 O O . LEU A 1 9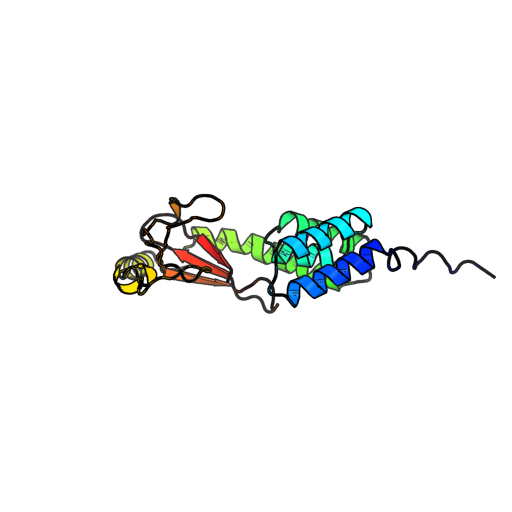0 ? 5.403 11.752 -5.725 1.00 72.00 90 LEU A O 1
ATOM 711 N N . LEU A 1 91 ? 6.729 12.455 -7.388 1.00 72.81 91 LEU A N 1
ATOM 712 C CA . LEU A 1 91 ? 7.493 13.398 -6.562 1.00 72.81 91 LEU A CA 1
ATOM 713 C C . LEU A 1 91 ? 6.606 14.450 -5.881 1.00 72.81 91 LEU A C 1
ATOM 715 O O . LEU A 1 91 ? 6.746 14.668 -4.681 1.00 72.81 91 LEU A O 1
ATOM 719 N N . ASP A 1 92 ? 5.659 15.044 -6.602 1.00 73.12 92 ASP A N 1
ATOM 720 C CA . ASP A 1 92 ? 4.724 16.032 -6.064 1.00 73.12 92 ASP A CA 1
ATOM 721 C C . ASP A 1 92 ? 3.857 15.410 -4.967 1.00 73.12 92 ASP A C 1
ATOM 723 O O . ASP A 1 92 ? 3.715 15.976 -3.880 1.00 73.12 92 ASP A O 1
ATOM 727 N N . SER A 1 93 ? 3.325 14.204 -5.196 1.00 65.88 93 SER A N 1
ATOM 728 C CA . SER A 1 93 ? 2.558 13.482 -4.177 1.00 65.88 93 SER A CA 1
ATOM 729 C C . SER A 1 93 ? 3.405 13.197 -2.931 1.00 65.88 93 SER A C 1
ATOM 731 O O . SER A 1 93 ? 2.961 13.466 -1.815 1.00 65.88 93 SER A O 1
ATOM 733 N N . TRP A 1 94 ? 4.658 12.774 -3.113 1.00 66.12 94 TRP A N 1
ATOM 734 C CA . TRP A 1 94 ? 5.615 12.483 -2.047 1.00 66.12 94 TRP A CA 1
ATOM 735 C C . TRP A 1 94 ? 6.089 13.716 -1.289 1.00 66.12 94 TRP A C 1
ATOM 737 O O . TRP A 1 94 ? 6.329 13.622 -0.094 1.00 66.12 94 TRP A O 1
ATOM 747 N N . MET A 1 95 ? 6.212 14.872 -1.935 1.00 64.44 95 MET A N 1
ATOM 748 C CA . MET A 1 95 ? 6.532 16.128 -1.252 1.00 64.44 95 MET A CA 1
ATOM 749 C C . MET A 1 95 ? 5.320 16.680 -0.501 1.00 64.44 95 MET A C 1
ATOM 751 O O . MET A 1 95 ? 5.463 17.299 0.555 1.00 64.44 95 MET A O 1
ATOM 755 N N . THR A 1 96 ? 4.111 16.420 -1.000 1.00 64.56 96 THR A N 1
ATOM 756 C CA . THR A 1 96 ? 2.890 16.916 -0.363 1.00 64.56 96 THR A CA 1
ATOM 757 C C . THR A 1 96 ? 2.441 16.018 0.802 1.00 64.56 96 THR A C 1
ATOM 759 O O . THR A 1 96 ? 1.952 16.528 1.810 1.00 64.56 96 THR A O 1
ATOM 762 N N . LEU A 1 97 ? 2.667 14.700 0.745 1.00 65.00 97 LEU A N 1
ATOM 763 C CA . LEU A 1 97 ? 2.275 13.735 1.787 1.00 65.00 97 LEU A CA 1
ATOM 764 C C . LEU A 1 97 ? 2.845 14.059 3.192 1.00 65.00 97 LEU A C 1
ATOM 766 O O . LEU A 1 97 ? 2.049 14.178 4.130 1.00 65.00 97 LEU A O 1
ATOM 770 N N . PRO A 1 98 ? 4.158 14.309 3.375 1.00 62.41 98 PRO A N 1
ATOM 771 C CA . PRO A 1 98 ? 4.750 14.724 4.646 1.00 62.41 98 PRO A CA 1
ATOM 772 C C . PRO A 1 98 ? 4.281 16.087 5.131 1.00 62.41 98 PRO A C 1
ATOM 774 O O . PRO A 1 98 ? 4.413 16.367 6.313 1.00 62.41 98 PRO A O 1
ATOM 777 N N . SER A 1 99 ? 3.738 16.945 4.262 1.00 60.59 99 SER A N 1
ATOM 778 C CA . SER A 1 99 ? 3.108 18.187 4.718 1.00 60.59 99 SER A CA 1
ATOM 779 C C . SER A 1 99 ? 1.738 17.911 5.349 1.00 60.59 99 SER A C 1
ATOM 781 O O . SER A 1 99 ? 1.356 18.574 6.308 1.00 60.59 99 SER A O 1
ATOM 783 N N . PHE A 1 100 ? 1.018 16.882 4.888 1.00 56.78 100 PHE A N 1
ATOM 784 C CA . PHE A 1 100 ? -0.310 16.525 5.396 1.00 56.78 100 PHE A CA 1
ATOM 785 C C . PHE A 1 100 ? -0.296 15.625 6.634 1.00 56.78 100 PHE A C 1
ATOM 787 O O . PHE A 1 100 ? -1.192 15.757 7.471 1.00 56.78 100 PHE A O 1
ATOM 794 N N . LEU A 1 101 ? 0.707 14.749 6.761 1.00 60.41 101 LEU A N 1
ATOM 795 C CA . LEU A 1 101 ? 0.878 13.836 7.898 1.00 60.41 101 LEU A CA 1
ATOM 796 C C . LEU A 1 101 ? 0.948 14.554 9.269 1.00 60.41 101 LEU A C 1
ATOM 798 O O . LEU A 1 101 ? 0.186 14.181 10.161 1.00 60.41 101 LEU A O 1
ATOM 802 N N . PRO A 1 102 ? 1.761 15.614 9.463 1.00 54.84 102 PRO A N 1
ATOM 803 C CA . PRO A 1 102 ? 1.790 16.380 10.708 1.00 54.84 102 PRO A CA 1
ATOM 804 C C . PRO A 1 102 ? 0.622 17.369 10.823 1.00 54.84 102 PRO A C 1
ATOM 806 O O . PRO A 1 102 ? 0.277 17.781 11.927 1.00 54.84 102 PRO A O 1
ATOM 809 N N . LEU A 1 103 ? -0.010 17.756 9.707 1.00 52.06 103 LEU A N 1
ATOM 810 C CA . LEU A 1 103 ? -1.067 18.772 9.699 1.00 52.06 103 LEU A CA 1
ATOM 811 C C . LEU A 1 103 ? -2.455 18.251 10.068 1.00 52.06 103 LEU A C 1
ATOM 813 O O . LEU A 1 103 ? -3.393 19.051 10.036 1.00 52.06 103 LEU A O 1
ATOM 817 N N . GLN A 1 104 ? -2.630 16.959 10.383 1.00 59.06 104 GLN A N 1
ATOM 818 C CA . GLN A 1 104 ? -3.960 16.397 10.652 1.00 59.06 104 GLN A CA 1
ATOM 819 C C . GLN A 1 104 ? -4.975 16.865 9.580 1.00 59.06 104 GLN A C 1
ATOM 821 O O . GLN A 1 104 ? -6.076 17.303 9.895 1.00 59.06 104 GLN A O 1
ATOM 826 N N . GLY A 1 105 ? -4.573 16.913 8.302 1.00 58.34 105 GLY A N 1
ATOM 827 C CA . GLY A 1 105 ? -5.431 17.380 7.202 1.00 58.34 105 GLY A CA 1
ATOM 828 C C . GLY A 1 105 ? -5.995 18.807 7.340 1.00 58.34 105 GLY A C 1
ATOM 829 O O . GLY A 1 105 ? -7.103 19.062 6.872 1.00 58.34 105 GLY A O 1
ATOM 830 N N . LYS A 1 106 ? -5.284 19.740 7.997 1.00 67.19 106 LYS A N 1
ATOM 831 C CA . LYS A 1 106 ? -5.783 21.089 8.363 1.00 67.19 106 LYS A CA 1
ATOM 832 C C . LYS A 1 106 ? -6.995 21.058 9.312 1.00 67.19 106 LYS A C 1
ATOM 834 O O . LYS A 1 106 ? -7.680 22.070 9.492 1.00 67.19 106 LYS A O 1
ATOM 839 N N . VAL A 1 107 ? -7.288 19.911 9.925 1.00 71.88 107 VAL A N 1
ATOM 840 C CA . VAL A 1 107 ? -8.379 19.763 10.886 1.00 71.88 107 VAL A CA 1
ATOM 841 C C . VAL A 1 107 ? -7.962 20.426 12.193 1.00 71.88 107 VAL A C 1
ATOM 843 O O . VAL A 1 107 ? -6.965 20.072 12.811 1.00 71.88 107 VAL A O 1
ATOM 846 N N . LYS A 1 108 ? -8.750 21.410 12.638 1.00 79.31 108 LYS A N 1
ATOM 847 C CA . LYS A 1 108 ? -8.533 22.073 13.932 1.00 79.31 108 LYS A CA 1
ATOM 848 C C . LYS A 1 108 ? -8.559 21.036 15.058 1.00 79.31 108 LYS A C 1
ATOM 850 O O . LYS A 1 108 ? -9.477 20.216 15.096 1.00 79.31 108 LYS A O 1
ATOM 855 N N . SER A 1 109 ? -7.661 21.151 16.036 1.00 81.38 109 SER A N 1
ATOM 856 C CA . SER A 1 109 ? -7.507 20.177 17.131 1.00 81.38 109 SER A CA 1
ATOM 857 C C . SER A 1 109 ? -8.817 19.852 17.863 1.00 81.38 109 SER A C 1
ATOM 859 O O . SER A 1 109 ? -9.071 18.696 18.172 1.00 81.38 109 SER A O 1
ATOM 861 N N . LYS A 1 110 ? -9.714 20.833 18.059 1.00 84.62 110 LYS A N 1
ATOM 862 C CA . LYS A 1 110 ? -11.049 20.596 18.652 1.00 84.62 110 LYS A CA 1
ATOM 863 C C . LYS A 1 110 ? -11.936 19.678 17.802 1.00 84.62 110 LYS A C 1
ATOM 865 O O . LYS A 1 110 ? -12.620 18.812 18.336 1.00 84.62 110 LYS A O 1
ATOM 870 N N . LYS A 1 111 ? -11.932 19.866 16.477 1.00 85.12 111 LYS A N 1
ATOM 871 C CA . LYS A 1 111 ? -12.677 19.004 15.548 1.00 85.12 111 LYS A CA 1
ATOM 872 C C . LYS A 1 111 ? -12.058 17.610 15.518 1.00 85.12 111 LYS A C 1
ATOM 874 O O . LYS A 1 111 ? -12.804 16.641 15.523 1.00 85.12 111 LYS A O 1
ATOM 879 N N . MET A 1 112 ? -10.728 17.516 15.570 1.00 83.38 112 MET A N 1
ATOM 880 C CA . MET A 1 112 ? -10.035 16.233 15.667 1.00 83.38 112 MET A CA 1
ATOM 881 C C . MET A 1 112 ? -10.431 15.476 16.938 1.00 83.38 112 MET A C 1
ATOM 883 O O . MET A 1 112 ? -10.891 14.347 16.853 1.00 83.38 112 MET A O 1
ATOM 887 N N . GLN A 1 113 ? -10.355 16.120 18.105 1.00 85.69 113 GLN A N 1
ATOM 888 C CA . GLN A 1 113 ? -10.770 15.519 19.377 1.00 85.69 113 GLN A CA 1
ATOM 889 C C . GLN A 1 113 ? -12.234 15.069 19.356 1.00 85.69 113 GLN A C 1
ATOM 891 O O . GLN A 1 113 ? -12.545 13.992 19.846 1.00 85.69 113 GLN A O 1
ATOM 896 N N . SER A 1 114 ? -13.132 15.848 18.746 1.00 88.38 114 SER A N 1
ATOM 897 C CA . SER A 1 114 ? -14.530 15.441 18.569 1.00 88.38 114 SER A CA 1
ATOM 898 C C . SER A 1 114 ? -14.677 14.233 17.634 1.00 88.38 114 SER A C 1
ATOM 900 O O . SER A 1 114 ? -15.432 13.310 17.939 1.00 88.38 114 SER A O 1
ATOM 902 N N . MET A 1 115 ? -13.941 14.203 16.518 1.00 88.00 115 MET A N 1
ATOM 903 C CA . MET A 1 115 ? -13.947 13.079 15.580 1.00 88.00 115 MET A CA 1
ATOM 904 C C . MET A 1 115 ? -13.424 11.800 16.241 1.00 88.00 115 MET A C 1
ATOM 906 O O . MET A 1 115 ? -14.073 10.760 16.124 1.00 88.00 115 MET A O 1
ATOM 910 N N . LEU A 1 116 ? -12.308 11.880 16.9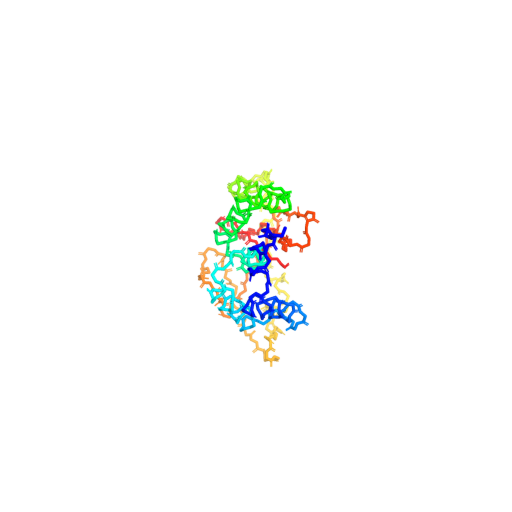67 1.00 88.12 116 LEU A N 1
ATOM 911 C CA . LEU A 1 116 ? -11.704 10.747 17.669 1.00 88.12 116 LEU A CA 1
ATOM 912 C C . LEU A 1 116 ? -12.529 10.315 18.888 1.00 88.12 116 LEU A C 1
ATOM 914 O O . LEU A 1 116 ? -12.749 9.128 19.081 1.00 88.12 116 LEU A O 1
ATOM 918 N N . GLY A 1 117 ? -13.090 11.258 19.647 1.00 86.94 117 GLY A N 1
ATOM 919 C CA . GLY A 1 117 ? -13.970 10.968 20.785 1.00 86.94 117 GLY A CA 1
ATOM 920 C C . GLY A 1 117 ? -15.301 10.315 20.397 1.00 86.94 117 GLY A C 1
ATOM 921 O O . GLY A 1 117 ? -15.969 9.733 21.242 1.00 86.94 117 GLY A O 1
ATOM 922 N N . SER A 1 118 ? -15.685 10.376 19.118 1.00 89.12 118 SER A N 1
ATOM 923 C CA . SER A 1 118 ? -16.847 9.648 18.590 1.00 89.12 118 SER A CA 1
ATOM 924 C C . SER A 1 118 ? -16.549 8.190 18.216 1.00 89.12 118 SER A C 1
ATOM 926 O O . SER A 1 118 ? -17.455 7.484 17.767 1.00 89.12 118 SER A O 1
ATOM 928 N N . LEU A 1 119 ? -15.289 7.744 18.301 1.00 90.38 119 LEU A N 1
ATOM 929 C CA . LEU A 1 119 ? -14.921 6.355 18.032 1.00 90.38 119 LEU A CA 1
ATOM 930 C C . LEU A 1 119 ? -15.506 5.456 19.119 1.00 90.38 119 LEU A C 1
ATOM 932 O O . LEU A 1 119 ? -15.338 5.709 20.308 1.00 90.38 119 LEU A O 1
ATOM 936 N N . HIS A 1 120 ? -16.201 4.399 18.704 1.00 89.06 120 HIS A N 1
ATOM 937 C CA . HIS A 1 120 ? -16.825 3.457 19.626 1.00 89.06 120 HIS A CA 1
ATOM 938 C C . HIS A 1 120 ? -16.615 2.014 19.144 1.00 89.06 120 HIS A C 1
ATOM 940 O O . HIS A 1 120 ? -16.711 1.777 17.937 1.00 89.06 120 HIS A O 1
ATOM 946 N N . PRO A 1 121 ? -16.398 1.030 20.043 1.00 87.19 121 PRO A N 1
ATOM 947 C CA . PRO A 1 121 ? -16.175 -0.369 19.662 1.00 87.19 121 PRO A CA 1
ATOM 948 C C . PRO A 1 121 ? -17.274 -0.977 18.782 1.00 87.19 121 PRO A C 1
ATOM 950 O O . PRO A 1 121 ? -16.987 -1.823 17.943 1.00 87.19 121 PRO A O 1
ATOM 953 N N . SER A 1 122 ? -18.522 -0.504 18.894 1.00 89.50 122 SER A N 1
ATOM 954 C CA . SER A 1 122 ? -19.626 -0.947 18.020 1.00 89.50 122 SER A CA 1
ATOM 955 C C . SER A 1 122 ? -19.391 -0.659 16.531 1.00 89.50 122 SER A C 1
ATOM 957 O O . SER A 1 122 ? -20.013 -1.288 15.679 1.00 89.50 122 SER A O 1
ATOM 959 N N . GLN A 1 123 ? -18.486 0.265 16.197 1.00 91.06 123 GLN A N 1
ATOM 960 C CA . GLN A 1 123 ? -18.116 0.584 14.817 1.00 91.06 123 GLN A CA 1
ATOM 961 C C . GLN A 1 123 ? -17.172 -0.456 14.193 1.00 91.06 123 GLN A C 1
ATOM 963 O O . GLN A 1 123 ? -16.987 -0.438 12.980 1.00 91.06 123 GLN A O 1
ATOM 968 N N . LEU A 1 124 ? -16.614 -1.383 14.985 1.00 89.88 124 LEU A N 1
ATOM 969 C CA . LEU A 1 124 ? -15.849 -2.527 14.471 1.00 89.88 124 LEU A CA 1
ATOM 970 C C . LEU A 1 124 ? -16.739 -3.535 13.728 1.00 89.88 124 LEU A C 1
ATOM 972 O O . LEU A 1 124 ? -16.235 -4.336 12.938 1.00 89.88 124 LEU A O 1
ATOM 976 N N . GLY A 1 125 ? -18.053 -3.519 13.981 1.00 90.62 125 GLY A N 1
ATOM 977 C CA . GLY A 1 125 ? -19.022 -4.382 13.311 1.00 90.62 125 GLY A CA 1
ATOM 978 C C . GLY A 1 125 ? -18.606 -5.863 13.340 1.00 90.62 125 GLY A C 1
ATOM 979 O O . GLY A 1 125 ? -18.295 -6.388 14.413 1.00 90.62 125 GLY A O 1
ATOM 980 N N . PRO A 1 126 ? -18.541 -6.560 12.184 1.00 89.06 126 PRO A N 1
ATOM 981 C CA . PRO A 1 126 ? -18.164 -7.976 12.130 1.00 89.06 126 PRO A CA 1
ATOM 982 C C . PRO A 1 126 ? -16.806 -8.306 12.767 1.00 89.06 126 PRO A C 1
ATOM 984 O O . PRO A 1 126 ? -16.633 -9.424 13.258 1.00 89.06 126 PRO A O 1
ATOM 987 N N . CYS A 1 127 ? -15.867 -7.354 12.772 1.00 89.00 127 CYS A N 1
ATOM 988 C CA . CYS A 1 127 ? -14.538 -7.521 13.359 1.00 89.00 127 CYS A CA 1
ATOM 989 C C . CYS A 1 127 ? -14.558 -7.495 14.893 1.00 89.00 127 CYS A C 1
ATOM 991 O O . CYS A 1 127 ? -13.737 -8.166 15.507 1.00 89.00 127 CYS A O 1
ATOM 993 N N . GLY A 1 128 ? -15.493 -6.760 15.505 1.00 86.38 128 GLY A N 1
ATOM 994 C CA . GLY A 1 128 ? -15.652 -6.695 16.964 1.00 86.38 128 GLY A CA 1
ATOM 995 C C . GLY A 1 128 ? -16.538 -7.810 17.522 1.00 86.38 128 GLY A C 1
ATOM 996 O O . GLY A 1 128 ? -16.280 -8.329 18.602 1.00 86.38 128 GLY A O 1
ATOM 997 N N . ASP A 1 129 ? -17.539 -8.242 16.752 1.00 85.75 129 ASP A N 1
ATOM 998 C CA . ASP A 1 129 ? -18.528 -9.235 17.197 1.00 85.75 129 ASP A CA 1
ATOM 999 C C . ASP A 1 129 ? -18.082 -10.699 16.977 1.00 85.75 129 ASP A C 1
ATOM 1001 O O . ASP A 1 129 ? -18.888 -11.624 17.090 1.00 85.75 129 ASP A O 1
ATOM 1005 N N . GLY A 1 130 ? -16.831 -10.935 16.557 1.00 82.38 130 GLY A N 1
ATOM 1006 C CA . GLY A 1 130 ? -16.309 -12.280 16.260 1.00 82.38 130 GLY A CA 1
ATOM 1007 C C . GLY A 1 130 ? -16.966 -12.969 15.053 1.00 82.38 130 GLY A C 1
ATOM 1008 O O . GLY A 1 130 ? -16.891 -14.191 14.897 1.00 82.38 130 GLY A O 1
ATOM 1009 N N . ARG A 1 131 ? -17.644 -12.196 14.193 1.00 86.25 131 ARG A N 1
ATOM 1010 C CA . ARG A 1 131 ? -18.300 -12.685 12.966 1.00 86.25 131 ARG A CA 1
ATOM 1011 C C . ARG A 1 131 ? -17.402 -12.594 11.734 1.00 86.25 131 ARG A C 1
ATOM 1013 O O . ARG A 1 131 ? -17.773 -13.122 10.688 1.00 86.25 131 ARG A O 1
ATOM 1020 N N . TYR A 1 132 ? -16.242 -11.956 11.859 1.00 88.44 132 TYR A N 1
ATOM 1021 C CA . TYR A 1 132 ? -15.246 -11.857 10.804 1.00 88.44 132 TYR A CA 1
ATOM 1022 C C . TYR A 1 132 ? -14.748 -13.240 10.365 1.00 88.44 132 TYR A C 1
ATOM 1024 O O . TYR A 1 132 ? -14.398 -14.093 11.186 1.00 88.44 132 TYR A O 1
ATOM 1032 N N . GLN A 1 133 ? -14.716 -13.444 9.050 1.00 88.62 133 GLN A N 1
ATOM 1033 C CA . GLN A 1 133 ? -14.128 -14.615 8.416 1.00 88.62 133 GLN A CA 1
ATOM 1034 C C . GLN A 1 133 ? -12.934 -14.160 7.586 1.00 88.62 133 GLN A C 1
ATOM 1036 O O . GLN A 1 133 ? -13.049 -13.227 6.792 1.00 88.62 133 GLN A O 1
ATOM 1041 N N . GLY A 1 134 ? -11.789 -14.813 7.780 1.00 82.25 134 GLY A N 1
ATOM 1042 C CA . GLY A 1 134 ? -10.612 -14.567 6.951 1.00 82.25 134 GLY A CA 1
ATOM 1043 C C . GLY A 1 134 ? -10.804 -15.087 5.523 1.00 82.25 134 GLY A C 1
ATOM 1044 O O . GLY A 1 134 ? -11.812 -15.714 5.197 1.00 82.25 134 GLY A O 1
ATOM 1045 N N . SER A 1 135 ? -9.787 -14.919 4.680 1.00 82.19 135 SER A N 1
ATOM 1046 C CA . SER A 1 135 ? -9.784 -15.395 3.284 1.00 82.19 135 SER A CA 1
ATOM 1047 C C . SER A 1 135 ? -10.024 -16.905 3.122 1.00 82.19 135 SER A C 1
ATOM 1049 O O . SER A 1 135 ? -10.454 -17.349 2.064 1.00 82.19 135 SER A O 1
ATOM 1051 N N . SER A 1 136 ? -9.793 -17.700 4.173 1.00 82.94 136 SER A N 1
ATOM 1052 C CA . SER A 1 136 ? -10.069 -19.143 4.213 1.00 82.94 136 SER A CA 1
ATOM 1053 C C . SER A 1 136 ? -11.509 -19.509 4.612 1.00 82.94 136 SER A C 1
ATOM 1055 O O . SER A 1 136 ? -11.818 -20.692 4.746 1.00 82.94 136 SER A O 1
ATOM 1057 N N . GLY A 1 137 ? -12.377 -18.525 4.879 1.00 83.81 137 GLY A N 1
ATOM 1058 C CA . GLY A 1 137 ? -13.743 -18.731 5.380 1.00 83.81 137 GLY A CA 1
ATOM 1059 C C . GLY A 1 137 ? -13.824 -19.121 6.863 1.00 83.81 137 GLY A C 1
ATOM 1060 O O . GLY A 1 137 ? -14.912 -19.309 7.408 1.00 83.81 137 GLY A O 1
ATOM 1061 N N . ARG A 1 138 ? -12.684 -19.241 7.555 1.00 84.88 138 ARG A N 1
ATOM 1062 C CA . ARG A 1 138 ? -12.642 -19.547 8.991 1.00 84.88 138 ARG A CA 1
ATOM 1063 C C . ARG A 1 138 ? -12.886 -18.290 9.816 1.00 84.88 138 ARG A C 1
ATOM 1065 O O . ARG A 1 138 ? -12.354 -17.226 9.498 1.00 84.88 138 ARG A O 1
ATOM 1072 N N . LYS A 1 139 ? -13.651 -18.435 10.902 1.00 86.12 139 LYS A N 1
ATOM 1073 C CA . LYS A 1 139 ? -13.817 -17.372 11.898 1.00 86.12 139 LYS A CA 1
ATOM 1074 C C . LYS A 1 139 ? -12.485 -17.092 12.580 1.00 86.12 139 LYS A C 1
ATOM 1076 O O . LYS A 1 139 ? -11.817 -18.023 13.027 1.00 86.12 139 LYS A O 1
ATOM 1081 N N . VAL A 1 140 ? -12.135 -15.816 12.669 1.00 86.88 140 VAL A N 1
ATOM 1082 C CA . VAL A 1 140 ? -10.916 -15.349 13.333 1.00 86.88 140 VAL A CA 1
ATOM 1083 C C . VAL A 1 140 ? -11.315 -14.287 14.346 1.00 86.88 140 VAL A C 1
ATOM 1085 O O . VAL A 1 140 ? -12.031 -13.345 14.007 1.00 86.88 140 VAL A O 1
ATOM 1088 N N . ALA A 1 141 ? -10.872 -14.456 15.590 1.00 86.69 141 ALA A N 1
ATOM 1089 C CA . ALA A 1 141 ? -10.994 -13.417 16.601 1.00 86.69 141 ALA A CA 1
ATOM 1090 C C . ALA A 1 141 ? -9.961 -12.327 16.305 1.00 86.69 141 ALA A C 1
ATOM 1092 O O . ALA A 1 141 ? -8.780 -12.632 16.128 1.00 86.69 141 ALA A O 1
ATOM 1093 N N . LEU A 1 142 ? -10.419 -11.080 16.219 1.00 92.62 142 LEU A N 1
ATOM 1094 C CA . LEU A 1 142 ? -9.563 -9.924 15.992 1.00 92.62 142 LEU A CA 1
ATOM 1095 C C . LEU A 1 142 ? -9.474 -9.105 17.274 1.00 92.62 142 LEU A C 1
ATOM 1097 O O . LEU A 1 142 ? -10.481 -8.847 17.932 1.00 92.62 142 LEU A O 1
ATOM 1101 N N . GLU A 1 143 ? -8.265 -8.688 17.613 1.00 93.00 143 GLU A N 1
ATOM 1102 C CA . GLU A 1 143 ? -7.999 -7.797 18.730 1.00 93.00 143 GLU A CA 1
ATOM 1103 C C . GLU A 1 143 ? -7.848 -6.367 18.218 1.00 93.00 143 GLU A C 1
ATOM 1105 O O . GLU A 1 143 ? -7.110 -6.109 17.263 1.00 93.00 143 GLU A O 1
ATOM 1110 N N . HIS A 1 144 ? -8.542 -5.429 18.859 1.00 92.75 144 HIS A N 1
ATOM 1111 C CA . HIS A 1 144 ? -8.380 -4.019 18.542 1.00 92.75 144 HIS A CA 1
ATOM 1112 C C . HIS A 1 144 ? -6.988 -3.536 18.966 1.00 92.75 144 HIS A C 1
ATOM 1114 O O . HIS A 1 144 ? -6.613 -3.654 20.132 1.00 92.75 144 HIS A O 1
ATOM 1120 N N . ARG A 1 145 ? -6.230 -2.983 18.017 1.00 93.44 145 ARG A N 1
ATOM 1121 C CA . ARG A 1 145 ? -4.873 -2.460 18.213 1.00 93.44 145 ARG A CA 1
ATOM 1122 C C . ARG A 1 145 ? -4.797 -1.005 17.759 1.00 93.44 145 ARG A C 1
ATOM 1124 O O . ARG A 1 145 ? -5.515 -0.597 16.849 1.00 93.44 145 ARG A O 1
ATOM 1131 N N . LEU A 1 146 ? -3.903 -0.244 18.385 1.00 92.06 146 LEU A N 1
ATOM 1132 C CA . LEU A 1 146 ? -3.559 1.103 17.932 1.00 92.06 146 LEU A CA 1
ATOM 1133 C C . LEU A 1 146 ? -2.648 1.012 16.708 1.00 92.06 146 LEU A C 1
ATOM 1135 O O . LEU A 1 146 ? -1.819 0.100 16.615 1.00 92.06 146 LEU A O 1
ATOM 1139 N N . LEU A 1 147 ? -2.749 1.986 15.808 1.00 91.50 147 LEU A N 1
ATOM 1140 C CA . LEU A 1 147 ? -1.921 2.078 14.605 1.00 91.50 147 LEU A CA 1
ATOM 1141 C C . LEU A 1 147 ? -0.431 2.152 14.959 1.00 91.50 147 LEU A C 1
ATOM 1143 O O . LEU A 1 147 ? 0.394 1.503 14.323 1.00 91.50 147 LEU A O 1
ATOM 1147 N N . SER A 1 148 ? -0.099 2.864 16.036 1.00 90.56 148 SER A N 1
ATOM 1148 C CA . SER A 1 148 ? 1.264 2.983 16.566 1.00 90.56 148 SER A CA 1
ATOM 1149 C C . SER A 1 148 ? 1.856 1.671 17.098 1.00 90.56 148 SER A C 1
ATOM 1151 O O . SER A 1 148 ? 3.068 1.583 17.275 1.00 90.56 148 SER A O 1
ATOM 1153 N N . THR A 1 149 ? 1.026 0.651 17.343 1.00 92.69 149 THR A N 1
ATOM 1154 C CA . THR A 1 149 ? 1.451 -0.657 17.879 1.00 92.69 149 THR A CA 1
ATOM 1155 C C . THR A 1 149 ? 1.569 -1.750 16.820 1.00 92.69 149 THR A C 1
ATOM 1157 O O . THR A 1 149 ? 1.882 -2.893 17.155 1.00 92.69 149 THR A O 1
ATOM 1160 N N . LEU A 1 150 ? 1.292 -1.424 15.556 1.00 92.81 150 LEU A N 1
ATOM 1161 C CA . LEU A 1 150 ? 1.380 -2.378 14.459 1.00 92.81 150 LEU A CA 1
ATOM 1162 C C . LEU A 1 150 ? 2.834 -2.670 14.080 1.00 92.81 150 LEU A C 1
ATOM 1164 O O . LEU A 1 150 ? 3.715 -1.815 14.163 1.00 92.81 150 LEU A O 1
ATOM 1168 N N . TRP A 1 151 ? 3.059 -3.888 13.600 1.00 92.56 151 TRP A N 1
ATOM 1169 C CA . TRP A 1 151 ? 4.329 -4.319 13.030 1.00 92.56 151 TRP A CA 1
ATOM 1170 C C . TRP A 1 151 ? 4.370 -4.047 11.528 1.00 92.56 151 TRP A C 1
ATOM 1172 O O . TRP A 1 151 ? 3.333 -3.994 10.863 1.00 92.56 151 TRP A O 1
ATOM 1182 N N . LEU A 1 152 ? 5.577 -3.921 10.976 1.00 91.00 152 LEU A N 1
ATOM 1183 C CA . LEU A 1 152 ? 5.759 -3.868 9.529 1.00 91.00 152 LEU A CA 1
ATOM 1184 C C . LEU A 1 152 ? 5.285 -5.189 8.899 1.00 91.00 152 LEU A C 1
ATOM 1186 O O . LEU A 1 152 ? 5.698 -6.269 9.323 1.00 91.00 152 LEU A O 1
ATOM 1190 N N . GLY A 1 153 ? 4.434 -5.096 7.877 1.00 90.88 153 GLY A N 1
ATOM 1191 C CA . GLY A 1 153 ? 3.867 -6.249 7.177 1.00 90.88 153 GLY A CA 1
ATOM 1192 C C . GLY A 1 153 ? 2.486 -6.670 7.691 1.00 90.88 153 GLY A C 1
ATOM 1193 O O . GLY A 1 153 ? 1.686 -5.856 8.158 1.00 90.88 153 GLY A O 1
ATOM 1194 N N . VAL A 1 154 ? 2.164 -7.958 7.542 1.00 90.12 154 VAL A N 1
ATOM 1195 C CA . VAL A 1 154 ? 0.823 -8.484 7.839 1.00 90.12 154 VAL A CA 1
ATOM 1196 C C . VAL A 1 154 ? 0.630 -8.665 9.346 1.00 90.12 154 VAL A C 1
ATOM 1198 O O . VAL A 1 154 ? 1.227 -9.542 9.968 1.00 90.12 154 VAL A O 1
ATOM 1201 N N . ASN A 1 155 ? -0.278 -7.878 9.924 1.00 92.81 155 ASN A N 1
ATOM 1202 C CA . ASN A 1 155 ? -0.644 -7.946 11.338 1.00 92.81 155 ASN A CA 1
ATOM 1203 C C . ASN A 1 155 ? -1.782 -8.959 11.551 1.00 92.81 155 ASN A C 1
ATOM 1205 O O . ASN A 1 155 ? -2.965 -8.621 11.513 1.00 92.81 155 ASN A O 1
ATOM 1209 N N . THR A 1 156 ? -1.426 -10.231 11.740 1.00 90.56 156 THR A N 1
ATOM 1210 C CA . THR A 1 156 ? -2.407 -11.320 11.900 1.00 90.56 156 THR A CA 1
ATOM 1211 C C . THR A 1 156 ? -3.168 -11.190 13.220 1.00 90.56 156 THR A C 1
ATOM 1213 O O . THR A 1 156 ? -2.560 -11.027 14.272 1.00 90.56 156 THR A O 1
ATOM 1216 N N . GLY A 1 157 ? -4.499 -11.302 13.174 1.00 90.31 157 GLY A N 1
ATOM 1217 C CA . GLY A 1 157 ? -5.342 -11.234 14.373 1.00 90.31 157 GLY A CA 1
ATOM 1218 C C . GLY A 1 157 ? -5.568 -9.818 14.911 1.00 90.31 157 GLY A C 1
ATOM 1219 O O . GLY A 1 157 ? -6.184 -9.671 15.960 1.00 90.31 157 GLY A O 1
ATOM 1220 N N . ALA A 1 158 ? -5.103 -8.782 14.211 1.00 93.62 158 ALA A N 1
ATOM 1221 C CA . ALA A 1 158 ? -5.305 -7.393 14.602 1.00 93.62 158 ALA A CA 1
ATOM 1222 C C . ALA A 1 158 ? -6.423 -6.733 13.784 1.00 93.62 158 ALA A C 1
ATOM 1224 O O . ALA A 1 158 ? -6.609 -7.022 12.601 1.00 93.62 158 ALA A O 1
ATOM 1225 N N . VAL A 1 159 ? -7.136 -5.799 14.408 1.00 93.88 159 VAL A N 1
ATOM 1226 C CA . VAL A 1 159 ? -8.016 -4.842 13.732 1.00 93.88 159 VAL A CA 1
ATOM 1227 C C . VAL A 1 159 ? -7.721 -3.439 14.241 1.00 93.88 159 VAL A C 1
ATOM 1229 O O . VAL A 1 159 ? -7.475 -3.240 15.428 1.00 93.88 159 VAL A O 1
ATOM 1232 N N . VAL A 1 160 ? -7.768 -2.460 13.344 1.00 93.88 160 VAL A N 1
ATOM 1233 C CA . VAL A 1 160 ? -7.639 -1.043 13.690 1.00 93.88 160 VAL A CA 1
ATOM 1234 C C . VAL A 1 160 ? -8.943 -0.316 13.412 1.00 93.88 160 VAL A C 1
ATOM 1236 O O . VAL A 1 160 ? -9.665 -0.644 12.468 1.00 93.88 160 VAL A O 1
ATOM 1239 N N . LEU A 1 161 ? -9.243 0.684 14.234 1.00 93.31 161 LEU A N 1
ATOM 1240 C CA . LEU A 1 161 ? -10.385 1.566 14.053 1.00 93.31 161 LEU A CA 1
ATOM 1241 C C . LEU A 1 161 ? -9.912 3.014 14.142 1.00 93.31 161 LEU A C 1
ATOM 1243 O O . LEU A 1 161 ? -9.246 3.406 15.094 1.00 93.31 161 LEU A O 1
ATOM 1247 N N . GLY A 1 162 ? -10.299 3.825 13.162 1.00 92.12 162 GLY A N 1
ATOM 1248 C CA . GLY A 1 162 ? -9.919 5.228 13.127 1.00 92.12 162 GLY A CA 1
ATOM 1249 C C . GLY A 1 162 ? -10.893 6.094 12.344 1.00 92.12 162 GLY A C 1
ATOM 1250 O O . GLY A 1 162 ? -11.915 5.637 11.823 1.00 92.12 162 GLY A O 1
ATOM 1251 N N . ARG A 1 163 ? -10.571 7.382 12.271 1.00 91.00 163 ARG A N 1
ATOM 1252 C CA . ARG A 1 163 ? -11.265 8.372 11.452 1.00 91.00 163 ARG A CA 1
ATOM 1253 C C . ARG A 1 163 ? -10.414 8.764 10.264 1.00 91.00 163 ARG A C 1
ATOM 1255 O O . ARG A 1 163 ? -9.219 9.010 10.394 1.00 91.00 163 ARG A O 1
ATOM 1262 N N . VAL A 1 164 ? -11.069 8.873 9.115 1.00 88.94 164 VAL A N 1
ATOM 1263 C CA . VAL A 1 164 ? -10.462 9.457 7.925 1.00 88.94 164 VAL A CA 1
ATOM 1264 C C . VAL A 1 164 ? -10.350 10.963 8.133 1.00 88.94 164 VAL A C 1
ATOM 1266 O O . VAL A 1 164 ? -11.350 11.646 8.360 1.00 88.94 164 VAL A O 1
ATOM 1269 N N . VAL A 1 165 ? -9.124 11.469 8.079 1.00 85.31 165 VAL A N 1
ATOM 1270 C CA . VAL A 1 165 ? -8.799 12.881 8.310 1.00 85.31 165 VAL A CA 1
ATOM 1271 C C . VAL A 1 165 ? -8.681 13.646 6.993 1.00 85.31 165 VAL A C 1
ATOM 1273 O O . VAL A 1 165 ? -9.071 14.809 6.905 1.00 85.31 165 VAL A O 1
ATOM 1276 N N . PHE A 1 166 ? -8.154 12.988 5.961 1.00 79.69 166 PHE A N 1
ATOM 1277 C CA . PHE A 1 166 ? -7.956 13.546 4.627 1.00 79.69 166 PHE A CA 1
ATOM 1278 C C . PHE A 1 166 ? -7.911 12.420 3.591 1.00 79.69 166 PHE A C 1
ATOM 1280 O O . PHE A 1 166 ? -7.478 11.317 3.915 1.00 79.69 166 PHE A O 1
ATOM 1287 N N . SER A 1 167 ? -8.302 12.711 2.353 1.00 80.06 167 SER A N 1
ATOM 1288 C CA . SER A 1 167 ? -8.196 11.803 1.210 1.00 80.06 167 SER A CA 1
ATOM 1289 C C . SER A 1 167 ? -7.434 12.474 0.074 1.00 80.06 167 SER A C 1
ATOM 1291 O O . SER A 1 167 ? -7.785 13.580 -0.338 1.00 80.06 167 SER A O 1
ATOM 1293 N N . LEU A 1 168 ? -6.435 11.780 -0.457 1.00 75.19 168 LEU A N 1
ATOM 1294 C CA . LEU A 1 168 ? -5.748 12.112 -1.691 1.00 75.19 168 LEU A CA 1
ATOM 1295 C C . LEU A 1 168 ? -6.331 11.246 -2.810 1.00 75.19 168 LEU A C 1
ATOM 1297 O O . LEU A 1 168 ? -6.328 10.018 -2.738 1.00 75.19 168 LEU A O 1
ATOM 1301 N N . THR A 1 169 ? -6.838 11.901 -3.846 1.00 69.25 169 THR A N 1
ATOM 1302 C CA . THR A 1 169 ? -7.250 11.230 -5.081 1.00 69.25 169 THR A CA 1
ATOM 1303 C C . THR A 1 169 ? -6.318 11.686 -6.187 1.00 69.25 169 THR A C 1
ATOM 1305 O O . THR A 1 169 ? -5.971 12.865 -6.257 1.00 69.25 169 THR A O 1
ATOM 1308 N N . THR A 1 170 ? -5.863 10.744 -7.004 1.00 63.41 170 THR A N 1
ATOM 1309 C CA . THR A 1 170 ? -5.100 11.027 -8.218 1.00 63.41 170 THR A CA 1
ATOM 1310 C C . THR A 1 170 ? -6.013 10.833 -9.419 1.00 63.41 170 THR A C 1
ATOM 1312 O O . THR A 1 170 ? -6.840 9.924 -9.414 1.00 63.41 170 THR A O 1
ATOM 1315 N N . ASP A 1 171 ? -5.847 11.648 -10.463 1.00 59.34 171 ASP A N 1
ATOM 1316 C CA . ASP A 1 171 ? -6.588 11.477 -11.725 1.00 59.34 171 ASP A CA 1
ATOM 1317 C C . ASP A 1 171 ? -6.237 10.154 -12.433 1.00 59.34 171 ASP A C 1
ATOM 1319 O O . ASP A 1 171 ? -6.993 9.641 -13.261 1.00 59.34 171 ASP A O 1
ATOM 1323 N N . GLU A 1 172 ? -5.089 9.566 -12.095 1.00 60.06 172 GLU A N 1
ATOM 1324 C CA . GLU A 1 172 ? -4.712 8.235 -12.543 1.00 60.06 172 GLU A CA 1
ATOM 1325 C C . GLU A 1 172 ? -5.434 7.151 -11.732 1.00 60.06 172 GLU A C 1
ATOM 1327 O O . GLU A 1 172 ? -5.538 7.232 -10.511 1.00 60.06 172 GLU A O 1
ATOM 1332 N N . LYS A 1 173 ? -5.845 6.064 -12.403 1.00 57.50 173 LYS A N 1
ATOM 1333 C CA . LYS A 1 173 ? -6.410 4.862 -11.753 1.00 57.50 173 LYS A CA 1
ATOM 1334 C C . LYS A 1 173 ? -5.424 4.158 -10.799 1.00 57.50 173 LYS A C 1
ATOM 1336 O O . LYS A 1 173 ? -5.823 3.227 -10.105 1.00 57.50 173 LYS A O 1
ATOM 1341 N N . VAL A 1 174 ? -4.148 4.555 -10.822 1.00 55.31 174 VAL A N 1
ATOM 1342 C CA . VAL A 1 174 ? -3.052 4.066 -9.976 1.00 55.31 174 VAL A CA 1
ATOM 1343 C C . VAL A 1 174 ? -2.131 5.264 -9.667 1.00 55.31 174 VAL A C 1
ATOM 1345 O O . VAL A 1 174 ? -1.646 5.879 -10.617 1.00 55.31 174 VAL A O 1
ATOM 1348 N N . PRO A 1 175 ? -1.812 5.587 -8.402 1.00 59.59 175 PRO A N 1
ATOM 1349 C CA . PRO A 1 175 ? -2.023 4.770 -7.216 1.00 59.59 175 PRO A CA 1
ATOM 1350 C C . PRO A 1 175 ? -3.491 4.706 -6.799 1.00 59.59 175 PRO A C 1
ATOM 1352 O O . PRO A 1 175 ? -4.315 5.557 -7.124 1.00 59.59 175 PRO A O 1
ATOM 1355 N N . ARG A 1 176 ? -3.807 3.612 -6.118 1.00 67.06 176 ARG A N 1
ATOM 1356 C CA . ARG A 1 176 ? -5.083 3.393 -5.447 1.00 67.06 176 ARG A CA 1
ATOM 1357 C C . ARG A 1 176 ? -5.405 4.583 -4.526 1.00 67.06 176 ARG A C 1
ATOM 1359 O O . ARG A 1 176 ? -4.466 5.179 -3.997 1.00 67.06 176 ARG A O 1
ATOM 1366 N N . PRO A 1 177 ? -6.686 4.950 -4.331 1.00 67.31 177 PRO A N 1
ATOM 1367 C CA . PRO A 1 177 ? -7.053 6.076 -3.479 1.00 67.31 177 PRO A CA 1
ATOM 1368 C C . PRO A 1 177 ? -6.350 5.985 -2.121 1.00 67.31 177 PRO A C 1
ATOM 1370 O O . PRO A 1 177 ? -6.402 4.945 -1.466 1.00 67.31 177 PRO A O 1
ATOM 1373 N N . THR A 1 178 ? -5.693 7.067 -1.704 1.00 80.75 178 THR A N 1
ATOM 1374 C CA . THR A 1 178 ? -4.958 7.105 -0.436 1.00 80.75 178 THR A CA 1
ATOM 1375 C C . THR A 1 178 ? -5.685 8.016 0.535 1.00 80.75 178 THR A C 1
ATOM 1377 O O . THR A 1 178 ? -6.054 9.138 0.194 1.00 80.75 178 THR A O 1
ATOM 1380 N N . PHE A 1 179 ? -5.878 7.589 1.774 1.00 85.12 179 PHE A N 1
ATOM 1381 C CA . PHE A 1 179 ? -6.421 8.449 2.820 1.00 85.12 179 PHE A CA 1
ATOM 1382 C C . PHE A 1 179 ? -5.606 8.352 4.099 1.00 85.12 179 PHE A C 1
ATOM 1384 O O . PHE A 1 179 ? -4.959 7.350 4.365 1.00 85.12 179 PHE A O 1
ATOM 1391 N N . ASN A 1 180 ? -5.637 9.408 4.904 1.00 86.00 180 ASN A N 1
ATOM 1392 C CA . ASN A 1 180 ? -4.999 9.418 6.211 1.00 86.00 180 ASN A CA 1
ATOM 1393 C C . ASN A 1 180 ? -6.001 8.989 7.277 1.00 86.00 180 ASN A C 1
ATOM 1395 O O . ASN A 1 180 ? -7.069 9.595 7.414 1.00 86.00 180 ASN A O 1
ATOM 1399 N N . LEU A 1 181 ? -5.632 7.965 8.034 1.00 88.94 181 LEU A N 1
ATOM 1400 C CA . LEU A 1 181 ? -6.376 7.417 9.151 1.00 88.94 181 LEU A CA 1
ATOM 1401 C C . LEU A 1 181 ? -5.723 7.856 10.466 1.00 88.94 181 LEU A C 1
ATOM 1403 O O . LEU A 1 181 ? -4.508 7.753 10.628 1.00 88.94 181 LEU A O 1
ATOM 1407 N N . ALA A 1 182 ? -6.537 8.337 11.400 1.00 89.31 182 ALA A N 1
ATOM 1408 C CA . ALA A 1 182 ? -6.131 8.624 12.772 1.00 89.31 182 ALA A CA 1
ATOM 1409 C C . ALA A 1 182 ? -6.945 7.764 13.740 1.00 89.31 182 ALA A C 1
ATOM 1411 O O . ALA A 1 182 ? -8.170 7.694 13.615 1.00 89.31 182 ALA A O 1
ATOM 1412 N N . ASP A 1 183 ? -6.280 7.124 14.693 1.00 89.19 183 ASP A N 1
ATOM 1413 C CA . ASP A 1 183 ? -6.912 6.440 15.819 1.00 89.19 183 ASP A CA 1
ATOM 1414 C C . ASP A 1 183 ? -6.962 7.364 17.049 1.00 89.19 183 ASP A C 1
ATOM 1416 O O . ASP A 1 183 ? -6.769 8.578 16.946 1.00 89.19 183 ASP A O 1
ATOM 1420 N N . SER A 1 184 ? -7.306 6.816 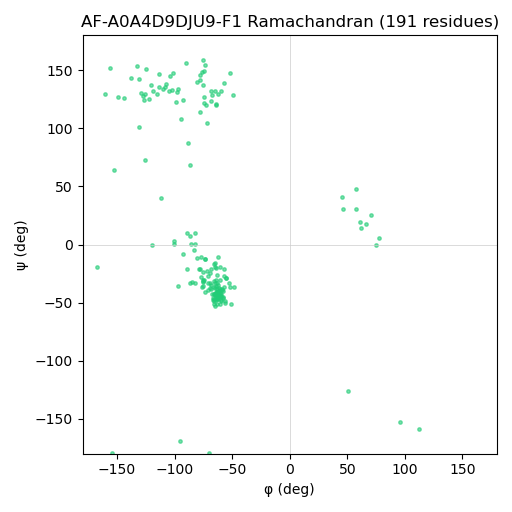18.215 1.00 79.00 184 SER A N 1
ATOM 1421 C CA . SER A 1 184 ? -7.491 7.597 19.440 1.00 79.00 184 SER A CA 1
ATOM 1422 C C . SER A 1 184 ? -6.221 8.299 19.930 1.00 79.00 184 SER A C 1
ATOM 1424 O O . SER A 1 184 ? -6.341 9.317 20.612 1.00 79.00 184 SER A O 1
ATOM 1426 N N . GLU A 1 185 ? -5.029 7.783 19.606 1.00 73.19 185 GLU A N 1
ATOM 1427 C CA . GLU A 1 185 ? -3.754 8.275 20.132 1.00 73.19 185 GLU A CA 1
ATOM 1428 C C . GLU A 1 185 ? -2.603 8.090 19.133 1.00 73.19 185 GLU A C 1
ATOM 1430 O O . GLU A 1 185 ? -2.284 6.976 18.728 1.00 73.19 185 GLU A O 1
ATOM 1435 N N . GLY A 1 186 ? -1.881 9.177 18.843 1.00 75.81 186 GLY A N 1
ATOM 1436 C CA . GLY A 1 186 ? -0.624 9.123 18.096 1.00 75.81 186 GLY A CA 1
ATOM 1437 C C . GLY A 1 186 ? -0.687 9.754 16.699 1.00 75.81 186 GLY A C 1
ATOM 1438 O O . GLY A 1 186 ? -1.497 10.656 16.456 1.00 75.81 186 GLY A O 1
ATOM 1439 N N . PRO A 1 187 ? 0.246 9.377 15.804 1.00 80.25 187 PRO A N 1
ATOM 1440 C CA . PRO A 1 187 ? 0.351 9.960 14.471 1.00 80.25 187 PRO A CA 1
ATOM 1441 C C . PRO A 1 187 ? -0.741 9.447 13.521 1.00 80.25 187 PRO A C 1
ATOM 1443 O O . PRO A 1 187 ? -1.325 8.387 13.721 1.00 80.25 187 PRO A O 1
ATOM 1446 N N . CYS A 1 188 ? -1.006 10.205 12.454 1.00 84.31 188 CYS A N 1
ATOM 1447 C CA . CYS A 1 188 ? -1.845 9.742 11.348 1.00 84.31 188 CYS A CA 1
ATOM 1448 C C . CYS A 1 188 ? -1.051 8.795 10.439 1.00 84.31 188 CYS A C 1
ATOM 1450 O O . CYS A 1 188 ? 0.138 9.013 10.209 1.00 84.31 188 CYS A O 1
ATOM 1452 N N . PHE A 1 189 ? -1.731 7.803 9.868 1.00 86.56 189 PHE A N 1
ATOM 1453 C CA . PHE A 1 189 ? -1.144 6.832 8.946 1.00 86.56 189 PHE A CA 1
ATOM 1454 C C . PHE A 1 189 ? -1.850 6.882 7.594 1.00 86.56 189 PHE A C 1
ATOM 1456 O O . PHE A 1 189 ? -3.077 6.959 7.533 1.00 86.56 189 PHE A O 1
ATOM 1463 N N . ALA A 1 190 ? -1.079 6.827 6.510 1.00 85.19 190 ALA A N 1
ATOM 1464 C CA . ALA A 1 190 ? -1.628 6.713 5.166 1.00 85.19 190 ALA A CA 1
ATOM 1465 C C . ALA A 1 190 ? -2.120 5.280 4.912 1.00 85.19 190 ALA A C 1
ATOM 1467 O O . ALA A 1 190 ? -1.456 4.311 5.274 1.00 85.19 190 ALA A O 1
ATOM 1468 N N . VAL A 1 191 ? -3.287 5.159 4.286 1.00 87.00 191 VAL A N 1
ATOM 1469 C CA . VAL A 1 191 ? -3.923 3.901 3.898 1.00 87.00 191 VAL A CA 1
ATOM 1470 C C . VAL A 1 191 ? -4.239 3.968 2.412 1.00 87.00 191 VAL A C 1
ATOM 1472 O O . VAL A 1 191 ? -4.944 4.877 1.971 1.00 87.00 191 VAL A O 1
ATOM 1475 N N . THR A 1 192 ? -3.734 2.995 1.662 1.00 85.38 192 THR A N 1
ATOM 1476 C CA . THR A 1 192 ? -3.988 2.801 0.230 1.00 85.38 192 THR A CA 1
ATOM 1477 C C . THR A 1 192 ? -5.015 1.677 0.049 1.00 85.38 192 THR A C 1
ATOM 1479 O O . THR A 1 192 ? -4.873 0.634 0.690 1.00 85.38 192 THR A O 1
ATOM 1482 N N . VAL A 1 193 ? -6.050 1.865 -0.790 1.00 83.19 193 VAL A N 1
ATOM 1483 C CA . VAL A 1 193 ? -7.141 0.870 -0.989 1.00 83.19 193 VAL A CA 1
ATOM 1484 C C . VAL A 1 193 ? -7.236 0.262 -2.375 1.00 83.19 193 VAL A C 1
ATOM 1486 O O . VAL A 1 193 ? -7.463 1.000 -3.352 1.00 83.19 193 VAL A O 1
#

InterPro domains:
  IPR011990 Tetratricopeptide-like helical domain superfamily [G3DSA:1.25.40.10] (9-104)
  IPR032076 Tetratricopeptide repeat protein 5, OB fold domain [PF16669] (142-193)
  IPR038645 TTC5, OB fold domain superfamily [G3DSA:2.40.50.550] (106-193)

Nearest PDB structures (foldseek):
  8bpo-assembly1_t2  TM=9.538E-01  e=1.679E-16  Homo sapiens
  4abn-assembly2_B  TM=9.260E-01  e=9.400E-17  Mus musculus
  4abn-assembly1_A  TM=9.132E-01  e=1.353E-15  Mus musculus
  6t59-assembly1_TT  TM=9.471E-01  e=2.417E-15  Homo sapiens
  2xvs-assembly1_A  TM=9.478E-01  e=6.267E-10  Homo sapiens

Organism: NCBI:txid55544

Foldseek 3Di:
DDDDDDPPPLCPDPLQVQLVVLLVVCVVPVNDVVSNVSSVVSVVVSVDLDLVPLVSCLQVVVNVSNLVSLVVVCVVCVVDCVSVVVNVVSVVCVVVVVVCFVCLLVDDPVNQLVQQVPDDLVVCPCQSVQNDAPPVRDGAHADEDAPVPDDPDDDPRYDYDFDFSAWDDDPDPPPAIWTWTHHNDDTIDIDGD

pLDDT: mean 79.3, std 13.47, range [35.56, 93.88]

Sequence (193 aa):
MAEEGEGNHHLANPANILGNAYLSLFFNTGQNPNISQQALSAYAQAHCAVFLLGQLHKYEENYTEALEGFFHVASLHPAWPKPRQPQQQLLDSWMTLPSFLPLQ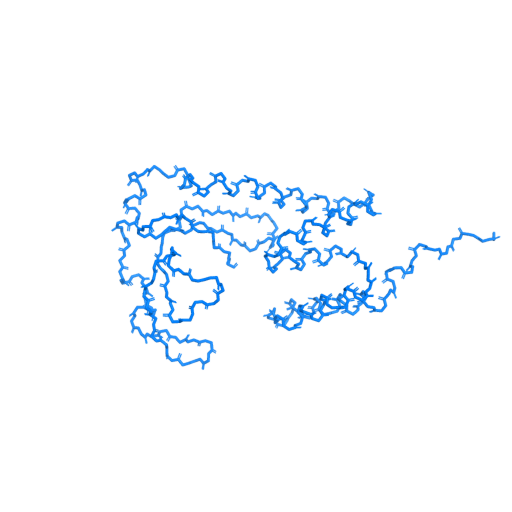GKVKSKKMQSMLGSLHPSQLGPCGDGRYQGSSGRKVALEHRLLSTLWLGVNTGAVVLGRVVFSLTTDEKVPRPTFNLADSEGPCFAVTV

Secondary structure (DSSP, 8-state):
-----SSSTTTT-HHHHHHHHHHHHHHHTT--HHHHHHHHHHHHHHT---HHHHHHHHHTT-HHHHHHHHHHHHHH-TT--TTHHHHHHHHHHHHHHHHHTTTGGG--HHHHHHHHHT--GGGGGGGTTT--B-TTS-B---EE--GGGPPSS--TTEE---EEEEEE--SSS-SPPEEEEE-SSS--EEEE-

Radius of gyration: 21.69 Å; Cα contacts (8 Å, |Δi|>4): 231; chains: 1; bounding box: 43×42×70 Å